Protein AF-A0AAJ2B674-F1 (afdb_monomer_lite)

Structure (mmCIF, N/CA/C/O backbone):
data_AF-A0AAJ2B674-F1
#
_entry.id   AF-A0AAJ2B674-F1
#
loop_
_atom_site.group_PDB
_atom_site.id
_atom_site.type_symbol
_atom_site.label_atom_id
_atom_site.label_alt_id
_atom_site.label_comp_id
_atom_site.label_asym_id
_atom_site.label_entity_id
_atom_site.label_seq_id
_atom_site.pdbx_PDB_ins_code
_atom_site.Cartn_x
_atom_site.Cartn_y
_atom_site.Cartn_z
_atom_site.occupancy
_atom_site.B_iso_or_equiv
_atom_site.auth_seq_id
_atom_site.auth_comp_id
_atom_site.auth_asym_id
_atom_site.auth_atom_id
_atom_site.pdbx_PDB_model_num
ATOM 1 N N . MET A 1 1 ? 22.701 46.689 -53.774 1.00 40.88 1 MET A N 1
ATOM 2 C CA . MET A 1 1 ? 22.716 46.824 -55.255 1.00 40.88 1 MET A CA 1
ATOM 3 C C . MET A 1 1 ? 24.138 46.552 -55.729 1.00 40.88 1 MET A C 1
ATOM 5 O O . MET A 1 1 ? 25.007 46.944 -54.956 1.00 40.88 1 MET A O 1
ATOM 9 N N . PRO A 1 2 ? 24.429 45.914 -56.887 1.00 44.50 2 PRO A N 1
ATOM 10 C CA . PRO A 1 2 ? 23.608 45.513 -58.060 1.00 44.50 2 PRO A CA 1
ATOM 11 C C . PRO A 1 2 ? 23.258 43.996 -58.047 1.00 44.50 2 PRO A C 1
ATOM 13 O O . PRO A 1 2 ? 23.862 43.259 -57.282 1.00 44.50 2 PRO A O 1
ATOM 16 N N . ARG A 1 3 ? 22.165 43.458 -58.623 1.00 33.47 3 ARG A N 1
ATOM 17 C CA . ARG A 1 3 ? 21.620 43.368 -60.008 1.00 33.47 3 ARG A CA 1
ATOM 18 C C . ARG A 1 3 ? 22.439 42.508 -60.990 1.00 33.47 3 ARG A C 1
ATOM 20 O O . ARG A 1 3 ? 23.471 42.963 -61.456 1.00 33.47 3 ARG A O 1
ATOM 27 N N . SER A 1 4 ? 21.884 41.341 -61.355 1.00 31.41 4 SER A N 1
ATOM 28 C CA . SER A 1 4 ? 21.706 40.797 -62.729 1.00 31.41 4 SER A CA 1
ATOM 29 C C . SER A 1 4 ? 21.449 39.279 -62.622 1.00 31.41 4 SER A C 1
ATOM 31 O O . SER A 1 4 ? 22.335 38.556 -62.192 1.00 31.41 4 SER A O 1
ATOM 33 N N . GLN A 1 5 ? 20.219 38.757 -62.723 1.00 40.09 5 GLN A N 1
ATOM 34 C CA . GLN A 1 5 ? 19.440 38.449 -63.944 1.00 40.09 5 GLN A CA 1
ATOM 35 C C . GLN A 1 5 ? 20.153 37.544 -64.963 1.00 40.09 5 GLN A C 1
ATOM 37 O O . GLN A 1 5 ? 21.273 37.852 -65.347 1.00 40.09 5 GLN A O 1
ATOM 42 N N . TYR A 1 6 ? 19.454 36.463 -65.354 1.00 35.50 6 TYR A N 1
ATOM 43 C CA . TYR A 1 6 ? 19.261 35.841 -66.689 1.00 35.50 6 TYR A CA 1
ATOM 44 C C . TYR A 1 6 ? 18.990 34.330 -66.480 1.00 35.50 6 TYR A C 1
ATOM 46 O O . TYR A 1 6 ? 19.841 33.603 -65.991 1.00 35.50 6 TYR A O 1
ATOM 54 N N . CYS A 1 7 ? 17.731 33.880 -66.530 1.00 32.09 7 CYS A N 1
ATOM 55 C CA . CYS A 1 7 ? 16.950 33.433 -67.703 1.00 32.09 7 CYS A CA 1
ATOM 56 C C . CYS A 1 7 ? 16.905 31.896 -67.839 1.00 32.09 7 CYS A C 1
ATOM 58 O O . CYS A 1 7 ? 17.909 31.249 -68.107 1.00 32.09 7 CYS A O 1
ATOM 60 N N . ALA A 1 8 ? 15.696 31.335 -67.705 1.00 37.50 8 ALA A N 1
ATOM 61 C CA . ALA A 1 8 ? 15.304 30.034 -68.265 1.00 37.50 8 ALA A CA 1
ATOM 62 C C . ALA A 1 8 ? 15.186 30.140 -69.808 1.00 37.50 8 ALA A C 1
ATOM 64 O O . ALA A 1 8 ? 15.103 31.271 -70.303 1.00 37.50 8 ALA A O 1
ATOM 65 N N . PRO A 1 9 ? 15.135 29.029 -70.584 1.00 46.81 9 PRO A N 1
ATOM 66 C CA . PRO A 1 9 ? 13.833 28.374 -70.816 1.00 46.81 9 PRO A CA 1
ATOM 67 C C . PRO A 1 9 ? 13.830 26.850 -71.143 1.00 46.81 9 PRO A C 1
ATOM 69 O O . PRO A 1 9 ? 14.771 26.283 -71.681 1.00 46.81 9 PRO A O 1
ATOM 72 N N . LEU A 1 10 ? 12.684 26.225 -70.829 1.00 35.00 10 LEU A N 1
ATOM 73 C CA . LEU A 1 10 ? 11.887 25.216 -71.570 1.00 35.00 10 LEU A CA 1
ATOM 74 C C . LEU A 1 10 ? 12.536 24.330 -72.664 1.00 35.00 10 LEU A C 1
ATOM 76 O O . LEU A 1 10 ? 12.927 24.844 -73.706 1.00 35.00 10 LEU A O 1
ATOM 80 N N . CYS A 1 11 ? 12.326 23.000 -72.578 1.00 31.25 11 CYS A N 1
ATOM 81 C CA . CYS A 1 11 ? 11.577 22.255 -73.616 1.00 31.25 11 CYS A CA 1
ATOM 82 C C . CYS A 1 11 ? 11.227 20.778 -73.286 1.00 31.25 11 CYS A C 1
ATOM 84 O O . CYS A 1 11 ? 12.096 19.950 -73.053 1.00 31.25 11 CYS A O 1
ATOM 86 N N . ARG A 1 12 ? 9.918 20.489 -73.404 1.00 33.88 12 ARG A N 1
ATOM 87 C CA . ARG A 1 12 ? 9.234 19.361 -74.089 1.00 33.88 12 ARG A CA 1
ATOM 88 C C . ARG A 1 12 ? 9.494 17.887 -73.714 1.00 33.88 12 ARG A C 1
ATOM 90 O O . ARG A 1 12 ? 10.399 17.229 -74.199 1.00 33.88 12 ARG A O 1
ATOM 97 N N . ALA A 1 13 ? 8.499 17.364 -72.994 1.00 36.53 13 ALA A N 1
ATOM 98 C CA . ALA A 1 13 ? 7.640 16.209 -73.301 1.00 36.53 13 ALA A CA 1
ATOM 99 C C . ALA A 1 13 ? 8.070 15.169 -74.359 1.00 36.53 13 ALA A C 1
ATOM 101 O O . ALA A 1 13 ? 8.163 15.465 -75.549 1.00 36.53 13 ALA A O 1
ATOM 102 N N . SER A 1 14 ? 8.012 13.898 -73.950 1.00 36.28 14 SER A N 1
ATOM 103 C CA . SER A 1 14 ? 7.600 12.796 -74.825 1.00 36.28 14 SER A CA 1
ATOM 104 C C . SER A 1 14 ? 6.838 11.722 -74.041 1.00 36.28 14 SER A C 1
ATOM 106 O O . SER A 1 14 ? 7.387 11.022 -73.196 1.00 36.28 14 SER A O 1
ATOM 108 N N . PHE A 1 15 ? 5.548 11.608 -74.360 1.00 38.44 15 PHE A N 1
ATOM 109 C CA . PHE A 1 15 ? 4.675 10.477 -74.055 1.00 38.44 15 PHE A CA 1
ATOM 110 C C . PHE A 1 15 ? 5.132 9.229 -74.827 1.00 38.44 15 PHE A C 1
ATOM 112 O O . PHE A 1 15 ? 5.317 9.310 -76.040 1.00 38.44 15 PHE A O 1
ATOM 119 N N . ARG A 1 16 ? 5.140 8.050 -74.188 1.00 40.09 16 ARG A N 1
ATOM 120 C CA . ARG A 1 16 ? 4.794 6.781 -74.856 1.00 40.09 16 ARG A CA 1
ATOM 121 C C . ARG A 1 16 ? 4.185 5.772 -73.877 1.00 40.09 16 ARG A C 1
ATOM 123 O O . ARG A 1 16 ? 4.498 5.735 -72.696 1.00 40.09 16 ARG A O 1
ATOM 130 N N . LYS A 1 17 ? 3.219 5.035 -74.424 1.00 36.72 17 LYS A N 1
ATOM 131 C CA . LYS A 1 17 ? 2.148 4.255 -73.795 1.00 36.72 17 LYS A CA 1
ATOM 132 C C . LYS A 1 17 ? 2.595 2.904 -73.208 1.00 36.72 17 LYS A C 1
ATOM 134 O O . LYS A 1 17 ? 3.413 2.216 -73.800 1.00 36.72 17 LYS A O 1
ATOM 139 N N . LYS A 1 18 ? 1.887 2.526 -72.132 1.00 40.75 18 LYS A N 1
ATOM 140 C CA . LYS A 1 18 ? 1.311 1.212 -71.756 1.00 40.75 18 LYS A CA 1
ATOM 141 C C . LYS A 1 18 ? 2.056 -0.080 -72.144 1.00 40.75 18 LYS A C 1
ATOM 143 O O . LYS A 1 18 ? 2.076 -0.462 -73.310 1.00 40.75 18 LYS A O 1
ATOM 148 N N . LYS A 1 19 ? 2.358 -0.885 -71.119 1.00 37.25 19 LYS A N 1
ATOM 149 C CA . LYS A 1 19 ? 2.114 -2.337 -71.117 1.00 37.25 19 LYS A CA 1
ATOM 150 C C . LYS A 1 19 ? 1.538 -2.750 -69.760 1.00 37.25 19 LYS A C 1
ATOM 152 O O . LYS A 1 19 ? 2.045 -2.335 -68.726 1.00 37.25 19 LYS A O 1
ATOM 157 N N . ALA A 1 20 ? 0.455 -3.518 -69.803 1.00 42.06 20 ALA A N 1
ATOM 158 C CA . ALA A 1 20 ? -0.193 -4.160 -68.666 1.00 42.06 20 ALA A CA 1
ATOM 159 C C . ALA A 1 20 ? -0.002 -5.680 -68.782 1.00 42.06 20 ALA A C 1
ATOM 161 O O . ALA A 1 20 ? -0.116 -6.200 -69.891 1.00 42.06 20 ALA A O 1
ATOM 162 N N . ALA A 1 21 ? 0.295 -6.330 -67.653 1.00 36.62 21 ALA A N 1
ATOM 163 C CA . ALA A 1 21 ? 0.194 -7.760 -67.291 1.00 36.62 21 ALA A CA 1
ATOM 164 C C . ALA A 1 21 ? 1.070 -7.930 -66.026 1.00 36.62 21 ALA A C 1
ATOM 166 O O . ALA A 1 21 ? 2.144 -7.345 -65.990 1.00 36.62 21 ALA A O 1
ATOM 167 N N . ALA A 1 22 ? 0.762 -8.651 -64.950 1.00 39.94 22 ALA A N 1
ATOM 168 C CA . ALA A 1 22 ? -0.351 -9.484 -64.501 1.00 39.94 22 ALA A CA 1
ATOM 169 C C . ALA A 1 22 ? -0.234 -9.581 -62.945 1.00 39.94 22 ALA A C 1
ATOM 171 O O . ALA A 1 22 ? 0.775 -9.133 -62.395 1.00 39.94 22 ALA A O 1
ATOM 172 N N . PRO A 1 23 ? -1.229 -10.114 -62.210 1.00 47.22 23 PRO A N 1
ATOM 173 C CA . PRO A 1 23 ? -1.265 -10.085 -60.749 1.00 47.22 23 PRO A CA 1
ATOM 174 C C . PRO A 1 23 ? -0.562 -11.306 -60.145 1.00 47.22 23 PRO A C 1
ATOM 176 O O . PRO A 1 23 ? -0.837 -12.437 -60.536 1.00 47.22 23 PRO A O 1
ATOM 179 N N . GLY A 1 24 ? 0.287 -11.095 -59.139 1.00 45.84 24 GLY A N 1
ATOM 180 C CA . GLY A 1 24 ? 0.813 -12.207 -58.354 1.00 45.84 24 GLY A CA 1
ATOM 181 C C . GLY A 1 24 ? 2.132 -11.916 -57.667 1.00 45.84 24 GLY A C 1
ATOM 182 O O . GLY A 1 24 ? 3.156 -12.411 -58.103 1.00 45.84 24 GLY A O 1
ATOM 183 N N . GLU A 1 25 ? 2.097 -11.190 -56.551 1.00 38.12 25 GLU A N 1
ATOM 184 C CA . GLU A 1 25 ? 3.160 -11.285 -55.548 1.00 38.12 25 GLU A CA 1
ATOM 185 C C . GLU A 1 25 ? 2.568 -11.024 -54.157 1.00 38.12 25 GLU A C 1
ATOM 187 O O . GLU A 1 25 ? 2.513 -9.913 -53.633 1.00 38.12 25 GLU A O 1
ATOM 192 N N . ARG A 1 26 ? 2.049 -12.106 -53.559 1.00 48.16 26 ARG A N 1
ATOM 193 C CA . ARG A 1 26 ? 1.884 -12.227 -52.107 1.00 48.16 26 ARG A CA 1
ATOM 194 C C . ARG A 1 26 ? 3.283 -12.330 -51.502 1.00 48.16 26 ARG A C 1
ATOM 196 O O . ARG A 1 26 ? 3.758 -13.421 -51.191 1.00 48.16 26 ARG A O 1
ATOM 203 N N . THR A 1 27 ? 3.943 -11.196 -51.323 1.00 40.34 27 THR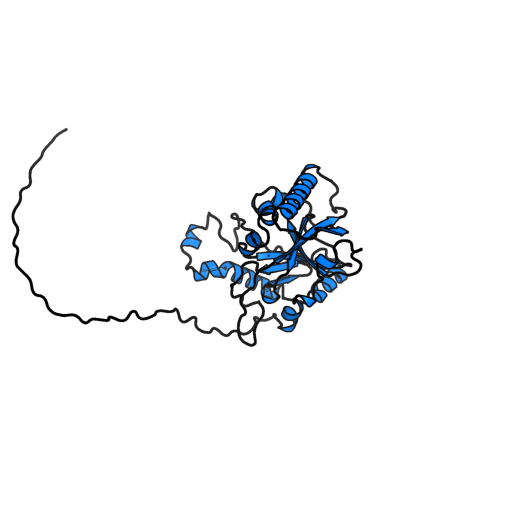 A N 1
ATOM 204 C CA . THR A 1 27 ? 5.223 -11.152 -50.617 1.00 40.34 27 THR A CA 1
ATOM 205 C C . THR A 1 27 ? 4.941 -11.058 -49.123 1.00 40.34 27 THR A C 1
ATOM 207 O O . THR A 1 27 ? 4.621 -10.006 -48.577 1.00 40.34 27 THR A O 1
ATOM 210 N N . ARG A 1 28 ? 4.951 -12.245 -48.509 1.00 43.16 28 ARG A N 1
ATOM 211 C CA . ARG A 1 28 ? 5.126 -12.567 -47.087 1.00 43.16 28 ARG A CA 1
ATOM 212 C C . ARG A 1 28 ? 5.331 -11.345 -46.174 1.00 43.16 28 ARG A C 1
ATOM 214 O O . ARG A 1 28 ? 6.453 -10.883 -45.990 1.00 43.16 28 ARG A O 1
ATOM 221 N N . ARG A 1 29 ? 4.264 -10.923 -45.483 1.00 40.50 29 ARG A N 1
ATOM 222 C CA . ARG A 1 29 ? 4.398 -10.366 -44.129 1.00 40.50 29 ARG A CA 1
ATOM 223 C C . ARG A 1 29 ? 4.948 -11.492 -43.253 1.00 40.50 29 ARG A C 1
ATOM 225 O O . ARG A 1 29 ? 4.178 -12.290 -42.728 1.00 40.50 29 ARG A O 1
ATOM 232 N N . SER A 1 30 ? 6.271 -11.615 -43.167 1.00 42.19 30 SER A N 1
ATOM 233 C CA . SER A 1 30 ? 6.882 -12.409 -42.109 1.00 42.19 30 SER A CA 1
ATOM 234 C C . SER A 1 30 ? 6.556 -11.706 -40.800 1.00 42.19 30 SER A C 1
ATOM 236 O O . SER A 1 30 ? 7.020 -10.594 -40.546 1.00 42.19 30 SER A O 1
ATOM 238 N N . GLN A 1 31 ? 5.703 -12.349 -40.015 1.00 39.72 31 GLN A N 1
ATOM 239 C CA . GLN A 1 31 ? 5.531 -12.094 -38.599 1.00 39.72 31 GLN A CA 1
ATOM 240 C C . GLN A 1 31 ? 6.914 -12.145 -37.941 1.00 39.72 31 GLN A C 1
ATOM 242 O O . GLN A 1 31 ? 7.457 -13.214 -37.689 1.00 39.72 31 GLN A O 1
ATOM 247 N N . LEU A 1 32 ? 7.508 -10.979 -37.708 1.00 36.25 32 LEU A N 1
ATOM 248 C CA . LEU A 1 32 ? 8.493 -10.797 -36.652 1.00 36.25 32 LEU A CA 1
ATOM 249 C C . LEU A 1 32 ? 7.691 -10.465 -35.395 1.00 36.25 32 LEU A C 1
ATOM 251 O O . LEU A 1 32 ? 7.666 -9.329 -34.930 1.00 36.25 32 LEU A O 1
ATOM 255 N N . GLU A 1 33 ? 6.976 -11.466 -34.883 1.00 37.09 33 GLU A N 1
ATOM 256 C CA . GLU A 1 33 ? 6.750 -11.503 -33.446 1.00 37.09 33 GLU A CA 1
ATOM 257 C C . GLU A 1 33 ? 8.141 -11.646 -32.822 1.00 37.09 33 GLU A C 1
ATOM 259 O O . GLU A 1 33 ? 8.879 -12.564 -33.203 1.00 37.09 33 GLU A O 1
ATOM 264 N N . PRO A 1 34 ? 8.567 -10.740 -31.928 1.00 37.59 34 PRO A N 1
ATOM 265 C CA . PRO A 1 34 ? 9.779 -10.983 -31.178 1.00 37.59 34 PRO A CA 1
ATOM 266 C C . PRO A 1 34 ? 9.537 -12.263 -30.382 1.00 37.59 34 PRO A C 1
ATOM 268 O O . PRO A 1 34 ? 8.715 -12.289 -29.467 1.00 37.59 34 PRO A O 1
ATOM 271 N N . GLN A 1 35 ? 10.234 -13.337 -30.762 1.00 33.44 35 GLN A N 1
ATOM 272 C CA . GLN A 1 35 ? 10.405 -14.497 -29.906 1.00 33.44 35 GLN A CA 1
ATOM 273 C C . GLN A 1 35 ? 11.059 -13.985 -28.626 1.00 33.44 35 GLN A C 1
ATOM 275 O O . GLN A 1 35 ? 12.275 -13.811 -28.555 1.00 33.44 35 GLN A O 1
ATOM 280 N N . ILE A 1 36 ? 10.232 -13.700 -27.622 1.00 41.75 36 ILE A N 1
ATOM 281 C CA . ILE A 1 36 ? 10.664 -13.616 -26.239 1.00 41.75 36 ILE A CA 1
ATOM 282 C C . ILE A 1 36 ? 11.190 -15.016 -25.953 1.00 41.75 36 ILE A C 1
ATOM 284 O O . ILE A 1 36 ? 10.420 -15.956 -25.742 1.00 41.75 36 ILE A O 1
ATOM 288 N N . GLN A 1 37 ? 12.508 -15.178 -26.079 1.00 36.53 37 GLN A N 1
ATOM 289 C CA . GLN A 1 37 ? 13.201 -16.365 -25.613 1.00 36.53 37 GLN A CA 1
ATOM 290 C C . GLN A 1 37 ? 12.669 -16.644 -24.211 1.00 36.53 37 GLN A C 1
ATOM 292 O O . GLN A 1 37 ? 12.662 -15.750 -23.364 1.00 36.53 37 GLN A O 1
ATOM 297 N N . ARG A 1 38 ? 12.159 -17.861 -23.999 1.00 39.03 38 ARG A N 1
ATOM 298 C CA . ARG A 1 38 ? 11.776 -18.371 -22.684 1.00 39.03 38 ARG A CA 1
ATOM 299 C C . ARG A 1 38 ? 13.046 -18.436 -21.837 1.00 39.03 38 ARG A C 1
ATOM 301 O O . ARG A 1 38 ? 13.679 -19.479 -21.735 1.00 39.03 38 ARG A O 1
ATOM 308 N N . THR A 1 39 ? 13.476 -17.298 -21.311 1.00 43.47 39 THR A N 1
ATOM 309 C CA . THR A 1 39 ? 14.495 -17.230 -20.276 1.00 43.47 39 THR A CA 1
ATOM 310 C C . THR A 1 39 ? 13.897 -17.891 -19.050 1.00 43.47 39 THR A C 1
ATOM 312 O O . THR A 1 39 ? 12.799 -17.520 -18.637 1.00 43.47 39 THR A O 1
ATOM 315 N N . HIS A 1 40 ? 14.602 -18.901 -18.545 1.00 41.00 40 HIS A N 1
ATOM 316 C CA . HIS A 1 40 ? 14.274 -19.681 -17.360 1.00 41.00 40 HIS A CA 1
ATOM 317 C C . HIS A 1 40 ? 13.505 -18.877 -16.303 1.00 41.00 40 HIS A C 1
ATOM 319 O O . HIS A 1 40 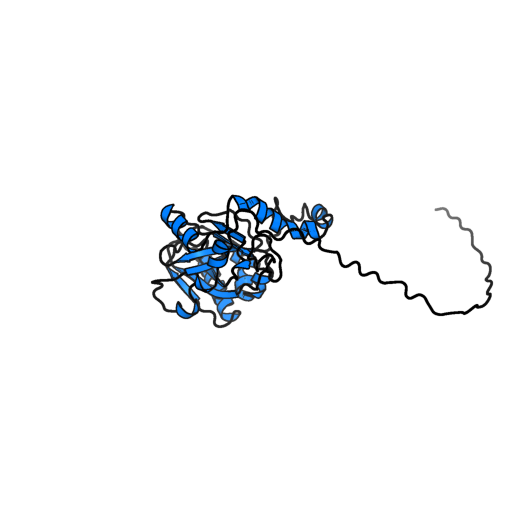? 13.995 -17.893 -15.758 1.00 41.00 40 HIS A O 1
ATOM 325 N N . THR A 1 41 ? 12.289 -19.330 -16.032 1.00 51.09 41 THR A N 1
ATOM 326 C CA . THR A 1 41 ? 11.318 -18.808 -15.068 1.00 51.09 41 THR A CA 1
ATOM 327 C C . THR A 1 41 ? 11.505 -19.457 -13.699 1.00 51.09 41 THR A C 1
ATOM 329 O O . THR A 1 41 ? 10.547 -19.881 -13.058 1.00 51.09 41 THR A O 1
ATOM 332 N N . GLN A 1 42 ? 12.753 -19.588 -13.249 1.00 55.19 42 GLN A N 1
ATOM 333 C CA . GLN A 1 42 ? 12.980 -19.964 -11.859 1.00 55.19 42 GLN A CA 1
ATOM 334 C C . GLN A 1 42 ? 12.757 -18.734 -10.971 1.00 55.19 42 GLN A C 1
ATOM 336 O O . GLN A 1 42 ? 13.181 -17.638 -11.359 1.00 55.19 42 GLN A O 1
ATOM 341 N N . PRO A 1 43 ? 12.099 -18.893 -9.806 1.00 58.94 43 PRO A N 1
ATOM 342 C CA . PRO A 1 43 ? 12.053 -17.852 -8.794 1.00 58.94 43 PRO A CA 1
ATOM 343 C C . PRO A 1 43 ? 13.464 -17.356 -8.509 1.00 58.94 43 PRO A C 1
ATOM 345 O O . PRO A 1 43 ? 14.410 -18.144 -8.420 1.00 58.94 43 PRO A O 1
ATOM 348 N N . LEU A 1 44 ? 13.612 -16.040 -8.394 1.00 63.25 44 LEU A N 1
ATOM 349 C CA . LEU A 1 44 ? 14.896 -15.464 -8.028 1.00 63.25 44 LEU A CA 1
ATOM 350 C C . LEU A 1 44 ? 15.333 -15.982 -6.645 1.00 63.25 44 LEU A C 1
ATOM 352 O O . LEU A 1 44 ? 14.477 -16.245 -5.791 1.00 63.25 44 LEU A O 1
ATOM 356 N N . PRO A 1 45 ? 16.650 -16.105 -6.397 1.00 56.69 45 PRO A N 1
ATOM 357 C CA . PRO A 1 45 ? 17.170 -16.473 -5.086 1.00 56.69 45 PRO A CA 1
ATOM 358 C C . PRO A 1 45 ? 16.541 -15.616 -3.975 1.00 56.69 45 PRO A C 1
ATOM 360 O O . PRO A 1 45 ? 16.403 -14.400 -4.114 1.00 56.69 45 PRO A O 1
ATOM 363 N N . GLY A 1 46 ? 16.123 -16.257 -2.881 1.00 60.94 46 GLY A N 1
ATOM 364 C CA . GLY A 1 46 ? 15.518 -15.573 -1.732 1.00 60.94 46 GLY A CA 1
ATOM 365 C C . GLY A 1 46 ? 14.009 -15.311 -1.827 1.00 60.94 46 GLY A C 1
ATOM 366 O O . GLY A 1 46 ? 13.456 -14.727 -0.899 1.00 60.94 46 GLY A O 1
ATOM 367 N N . VAL A 1 47 ? 13.327 -15.756 -2.890 1.00 66.94 47 VAL A N 1
ATOM 368 C CA . VAL A 1 47 ? 11.855 -15.781 -2.946 1.00 66.94 47 VAL A CA 1
ATOM 369 C C . VAL A 1 47 ? 11.366 -17.215 -2.759 1.00 66.94 47 VAL A C 1
ATOM 371 O O . VAL A 1 47 ? 11.426 -18.034 -3.675 1.00 66.94 47 VAL A O 1
ATOM 374 N N . SER A 1 48 ? 10.893 -17.532 -1.554 1.00 73.25 48 SER A N 1
ATOM 375 C CA . SER A 1 48 ? 10.171 -18.780 -1.291 1.00 73.25 48 SER A CA 1
ATOM 376 C C . SER A 1 48 ? 8.718 -18.628 -1.741 1.00 73.25 48 SER A C 1
ATOM 378 O O . SER A 1 48 ? 8.081 -17.629 -1.400 1.00 73.25 48 SER A O 1
ATOM 380 N N . SER A 1 49 ? 8.169 -19.621 -2.450 1.00 74.12 49 SER A N 1
ATOM 381 C CA . SER A 1 49 ? 6.741 -19.636 -2.802 1.00 74.12 49 SER A CA 1
ATOM 382 C C . SER A 1 49 ? 5.863 -19.526 -1.555 1.00 74.12 49 SER A C 1
ATOM 384 O O . SER A 1 49 ? 4.924 -18.742 -1.547 1.00 74.12 49 SER A O 1
ATOM 386 N N . ALA A 1 50 ? 6.251 -20.195 -0.464 1.00 79.62 50 ALA A N 1
ATOM 387 C CA . ALA A 1 50 ? 5.546 -20.125 0.812 1.00 79.62 50 ALA A CA 1
ATOM 388 C C . ALA A 1 50 ? 5.521 -18.704 1.400 1.00 79.62 50 ALA A C 1
ATOM 390 O O . ALA A 1 50 ? 4.518 -18.304 1.984 1.00 79.62 50 ALA A O 1
ATOM 391 N N . SER A 1 51 ? 6.595 -17.924 1.224 1.00 84.06 51 SER A N 1
ATOM 392 C CA . SER A 1 51 ? 6.632 -16.543 1.713 1.00 84.06 51 SER A CA 1
ATOM 393 C C . SER A 1 51 ? 5.715 -15.630 0.913 1.00 84.06 51 SER A C 1
ATOM 395 O O . SER A 1 51 ? 5.092 -14.765 1.508 1.00 84.06 51 SER A O 1
ATOM 397 N N . VAL A 1 52 ? 5.619 -15.814 -0.409 1.00 85.94 52 VAL A N 1
ATOM 398 C CA . VAL A 1 52 ? 4.691 -15.049 -1.262 1.00 85.94 52 VAL A CA 1
ATOM 399 C C . VAL A 1 52 ? 3.247 -15.479 -1.006 1.00 85.94 52 VAL A C 1
ATOM 401 O O . VAL A 1 52 ? 2.361 -14.636 -0.928 1.00 85.94 52 VAL A O 1
ATOM 404 N N . ASP A 1 53 ? 3.004 -16.777 -0.834 1.00 89.69 53 ASP A N 1
ATOM 405 C CA . ASP A 1 53 ? 1.672 -17.320 -0.565 1.00 89.69 53 ASP A CA 1
ATOM 406 C C . ASP A 1 53 ? 1.091 -16.828 0.765 1.00 89.69 53 ASP A C 1
ATOM 408 O O . ASP A 1 53 ? -0.118 -16.647 0.852 1.00 89.69 53 ASP A O 1
ATOM 412 N N . ALA A 1 54 ? 1.938 -16.509 1.748 1.00 93.19 54 ALA A N 1
ATOM 413 C CA . ALA A 1 54 ? 1.523 -15.903 3.014 1.00 93.19 54 ALA A CA 1
ATOM 414 C C . ALA A 1 54 ? 0.944 -14.476 2.881 1.00 93.19 54 ALA A C 1
ATOM 416 O O . ALA A 1 54 ? 0.421 -13.947 3.855 1.00 93.19 54 ALA A O 1
ATOM 417 N N . TRP A 1 55 ? 1.035 -13.840 1.706 1.00 94.38 55 TRP A N 1
ATOM 418 C CA . TRP A 1 55 ? 0.435 -12.526 1.417 1.00 94.38 55 TRP A CA 1
ATOM 419 C C . TRP A 1 55 ? -0.933 -12.618 0.736 1.00 94.38 55 TRP A C 1
ATOM 421 O O . TRP A 1 55 ? -1.361 -11.667 0.080 1.00 94.38 55 TRP A O 1
ATOM 431 N N . ASP A 1 56 ? -1.604 -13.766 0.801 1.00 92.75 56 ASP A N 1
ATOM 432 C CA . ASP A 1 56 ? -2.959 -13.874 0.275 1.00 92.75 56 ASP A CA 1
ATOM 433 C C . ASP A 1 56 ? -3.975 -13.039 1.081 1.00 92.75 56 ASP A C 1
ATOM 435 O O . ASP A 1 56 ? -3.682 -12.487 2.141 1.00 92.75 56 ASP A O 1
ATOM 439 N N . GLU A 1 57 ? -5.194 -12.924 0.553 1.00 91.88 57 GLU A N 1
ATOM 440 C CA . GLU A 1 57 ? -6.257 -12.130 1.176 1.00 91.88 57 GLU A CA 1
ATOM 441 C C . GLU A 1 57 ? -6.622 -12.629 2.585 1.00 91.88 57 GLU A C 1
ATOM 443 O O . GLU A 1 57 ? -7.022 -11.831 3.427 1.00 91.88 57 GLU A O 1
ATOM 448 N N . SER A 1 58 ? -6.424 -13.920 2.878 1.00 94.62 58 SER A N 1
ATOM 449 C CA . SER A 1 58 ? -6.734 -14.497 4.191 1.00 94.62 58 SER A CA 1
ATOM 450 C C . SER A 1 58 ? -5.776 -14.037 5.291 1.00 94.62 58 SER A C 1
ATOM 452 O O . SER A 1 58 ? -6.111 -14.121 6.473 1.00 94.62 58 SER A O 1
ATOM 454 N N . ALA A 1 59 ? -4.611 -13.498 4.917 1.00 95.38 59 ALA A N 1
ATOM 455 C CA . ALA A 1 59 ? -3.671 -12.908 5.857 1.00 95.38 59 ALA A CA 1
ATOM 456 C C . ALA A 1 59 ? -4.139 -11.553 6.415 1.00 95.38 59 ALA A C 1
ATOM 458 O O . ALA A 1 59 ? -3.534 -11.066 7.375 1.00 95.38 59 ALA A O 1
ATOM 459 N N . PHE A 1 60 ? -5.181 -10.940 5.841 1.00 97.31 60 PHE A N 1
ATOM 460 C CA . PHE A 1 60 ? -5.657 -9.603 6.194 1.00 97.31 60 PHE A CA 1
ATOM 461 C C . PHE A 1 60 ? -7.119 -9.612 6.645 1.00 97.31 60 PHE A C 1
ATOM 463 O O . PHE A 1 60 ? -7.934 -10.433 6.233 1.00 97.31 60 PHE A O 1
ATOM 470 N N . SER A 1 61 ? -7.460 -8.672 7.520 1.00 97.25 61 SER A N 1
ATOM 471 C CA . SER A 1 61 ? -8.828 -8.469 7.987 1.00 97.25 61 SER A CA 1
ATOM 472 C C . SER A 1 61 ? -9.657 -7.724 6.948 1.00 97.25 61 SER A C 1
ATOM 474 O O . SER A 1 61 ? -9.150 -6.839 6.260 1.00 97.25 61 SER A O 1
ATOM 476 N N . ASP A 1 62 ? -10.953 -8.029 6.881 1.00 96.25 62 ASP A N 1
ATOM 477 C CA . ASP A 1 62 ? -11.886 -7.294 6.032 1.00 96.25 62 ASP A CA 1
ATOM 478 C C . ASP A 1 62 ? -12.222 -5.922 6.651 1.00 96.25 62 ASP A C 1
ATOM 480 O O . ASP A 1 62 ? -12.866 -5.879 7.708 1.00 96.25 62 ASP A O 1
ATOM 484 N N . PRO A 1 63 ? -11.860 -4.791 6.010 1.00 96.00 63 PRO A N 1
ATOM 485 C CA . PRO A 1 63 ? -12.103 -3.460 6.564 1.00 96.00 63 PRO A CA 1
ATOM 486 C C . PRO A 1 63 ? -13.577 -3.146 6.827 1.00 96.00 63 PRO A C 1
ATOM 488 O O . PRO A 1 63 ? -13.884 -2.407 7.760 1.00 96.00 63 PRO A O 1
ATOM 491 N N . ALA A 1 64 ? -14.497 -3.735 6.058 1.00 94.00 64 ALA A N 1
ATOM 492 C CA . ALA A 1 64 ? -15.931 -3.544 6.262 1.00 94.00 64 ALA A CA 1
ATOM 493 C C . ALA A 1 64 ? -16.395 -4.068 7.633 1.00 94.00 64 ALA A C 1
ATOM 495 O O . ALA A 1 64 ? -17.305 -3.504 8.236 1.00 94.00 64 ALA A O 1
ATOM 496 N N . THR A 1 65 ? -15.739 -5.110 8.152 1.00 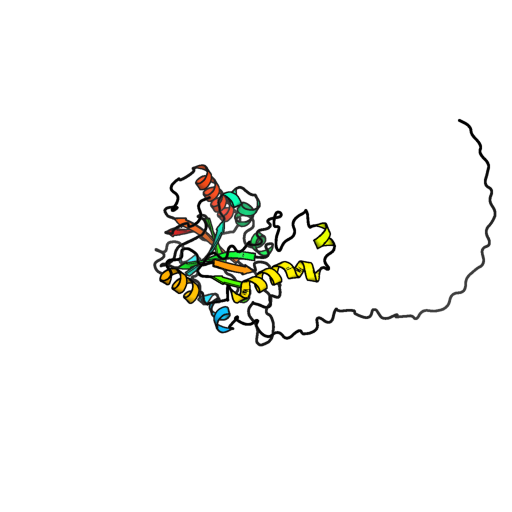94.12 65 THR A N 1
ATOM 497 C CA . THR A 1 65 ? -16.055 -5.697 9.466 1.00 94.12 65 THR A CA 1
ATOM 498 C C . THR A 1 65 ? -15.454 -4.918 10.635 1.00 94.12 65 THR A C 1
ATOM 500 O O . THR A 1 65 ? -15.900 -5.069 11.770 1.00 94.12 65 THR A O 1
ATOM 503 N N . LEU A 1 66 ? -14.457 -4.072 10.363 1.00 94.19 66 LEU A N 1
ATOM 504 C CA . LEU A 1 66 ? -13.770 -3.267 11.372 1.00 94.19 66 LEU A CA 1
ATOM 505 C C . LEU A 1 66 ? -14.439 -1.914 11.616 1.00 94.19 66 LEU A C 1
ATOM 507 O O . LEU A 1 66 ? -14.179 -1.286 12.645 1.00 94.19 66 LEU A O 1
ATOM 511 N N . ALA A 1 67 ? -15.310 -1.471 10.705 1.00 82.31 67 ALA A N 1
ATOM 512 C CA . ALA A 1 67 ? -16.115 -0.275 10.893 1.00 82.31 67 ALA A CA 1
ATOM 513 C C . ALA A 1 67 ? -16.968 -0.422 12.168 1.00 82.31 67 ALA A C 1
ATOM 515 O O . ALA A 1 67 ? -17.856 -1.271 12.238 1.00 82.31 67 ALA A O 1
ATOM 516 N N . ASN A 1 68 ? -16.709 0.423 13.171 1.00 80.88 68 ASN A N 1
ATOM 517 C CA . ASN A 1 68 ? -17.319 0.393 14.514 1.00 80.88 68 ASN A CA 1
ATOM 518 C C . ASN A 1 68 ? -16.830 -0.727 15.458 1.00 80.88 68 ASN A C 1
ATOM 520 O O . ASN A 1 68 ? -17.462 -0.972 16.486 1.00 80.88 68 ASN A O 1
ATOM 524 N N . SER A 1 69 ? -15.721 -1.398 15.139 1.00 87.12 69 SER A N 1
ATOM 525 C CA . SER A 1 69 ? -15.046 -2.318 16.065 1.00 87.12 69 SER A CA 1
ATOM 526 C C . SER A 1 69 ? -14.172 -1.569 17.082 1.00 87.12 69 SER A C 1
ATOM 528 O O . SER A 1 69 ? -13.851 -0.394 16.911 1.00 87.12 69 SER A O 1
ATOM 530 N N . ASP A 1 70 ? -13.745 -2.266 18.133 1.00 87.88 70 ASP A N 1
ATOM 531 C CA . ASP A 1 70 ? -12.728 -1.795 19.082 1.00 87.88 70 ASP A CA 1
ATOM 532 C C . ASP A 1 70 ? -11.285 -2.039 18.597 1.00 87.88 70 ASP A C 1
ATOM 534 O O . ASP A 1 70 ? -10.325 -1.715 19.301 1.00 87.88 70 ASP A O 1
ATOM 538 N N . TYR A 1 71 ? -11.120 -2.603 17.394 1.00 91.38 71 TYR A N 1
ATOM 539 C CA . TYR A 1 71 ? -9.833 -3.008 16.833 1.00 91.38 71 TYR A CA 1
ATOM 540 C C . TYR A 1 71 ? -9.037 -3.943 17.769 1.00 91.38 71 TYR A C 1
ATOM 542 O O . TYR A 1 71 ? -7.815 -3.807 17.890 1.00 91.38 71 TYR A O 1
ATOM 550 N N . ALA A 1 72 ? -9.722 -4.876 18.448 1.00 89.75 72 ALA A N 1
ATOM 551 C CA . ALA A 1 72 ? -9.098 -5.854 19.346 1.00 89.75 72 ALA A CA 1
ATOM 552 C C . ALA A 1 72 ? -8.211 -6.884 18.629 1.00 89.75 72 ALA A C 1
ATOM 554 O O . ALA A 1 72 ? -7.265 -7.387 19.228 1.00 89.75 72 ALA A O 1
ATOM 555 N N . ALA A 1 73 ? -8.512 -7.201 17.369 1.00 93.75 73 ALA A N 1
ATOM 556 C CA . ALA A 1 73 ? -7.695 -8.061 16.521 1.00 93.75 73 ALA A CA 1
ATOM 557 C C . ALA A 1 73 ? -7.879 -7.646 15.063 1.00 93.75 73 ALA A C 1
ATOM 559 O O . ALA A 1 73 ? -9.005 -7.643 14.559 1.00 93.75 73 ALA A O 1
ATOM 560 N N . PHE A 1 74 ? -6.793 -7.283 14.388 1.00 96.31 74 PHE A N 1
ATOM 561 C CA . PHE A 1 74 ? -6.844 -6.964 12.966 1.00 96.31 74 PHE A CA 1
ATOM 562 C C . PHE A 1 74 ? -5.477 -7.111 12.313 1.00 96.31 74 PHE A C 1
ATOM 564 O O . PHE A 1 74 ? -4.448 -7.023 12.970 1.00 96.31 74 PHE A O 1
ATOM 571 N N . ARG A 1 75 ? -5.459 -7.234 10.988 1.00 97.06 75 ARG A N 1
ATOM 572 C CA . ARG A 1 75 ? -4.260 -6.993 10.190 1.00 97.06 75 ARG A CA 1
ATOM 573 C C . ARG A 1 75 ? -4.617 -6.277 8.904 1.00 97.06 75 ARG A C 1
ATOM 575 O O . ARG A 1 75 ? -5.490 -6.736 8.174 1.00 97.06 75 ARG A O 1
ATOM 582 N N . LEU A 1 76 ? -3.944 -5.170 8.615 1.00 97.69 76 LEU A N 1
ATOM 583 C CA . LEU A 1 76 ? -4.225 -4.336 7.447 1.00 97.69 76 LEU A CA 1
ATOM 584 C C . LEU A 1 76 ? -2.936 -3.982 6.709 1.00 97.69 76 LEU A C 1
ATOM 586 O O . LEU A 1 76 ? -1.896 -3.771 7.330 1.00 97.69 76 LEU A O 1
ATOM 590 N N . LEU A 1 77 ? -3.029 -3.871 5.383 1.00 97.62 77 LEU A N 1
ATOM 591 C CA . LEU A 1 77 ? -1.996 -3.285 4.535 1.00 97.62 77 LEU A CA 1
ATOM 592 C C . LEU A 1 77 ? -2.375 -1.829 4.243 1.00 97.62 77 LEU A C 1
ATOM 594 O O . LEU A 1 77 ? -3.369 -1.568 3.568 1.00 97.62 77 LEU A O 1
ATOM 598 N N . VAL A 1 78 ? -1.610 -0.879 4.767 1.00 96.25 78 VAL A N 1
ATOM 599 C CA . VAL A 1 78 ? -1.971 0.542 4.781 1.00 96.25 78 VAL A CA 1
ATOM 600 C C . VAL A 1 78 ? -0.961 1.362 3.999 1.00 96.25 78 VAL A C 1
ATOM 602 O O . VAL A 1 78 ? 0.227 1.353 4.299 1.00 96.25 78 VAL A O 1
ATOM 605 N N . HIS A 1 79 ? -1.435 2.131 3.026 1.00 94.44 79 HIS A N 1
ATOM 606 C CA . HIS A 1 79 ? -0.641 3.168 2.384 1.00 94.44 79 HIS A CA 1
ATOM 607 C C . HIS A 1 79 ? -1.034 4.532 2.938 1.00 94.44 79 HIS A C 1
ATOM 609 O O . HIS A 1 79 ? -2.173 4.959 2.764 1.00 94.44 79 HIS A O 1
ATOM 615 N N . THR A 1 80 ? -0.098 5.229 3.578 1.00 92.06 80 THR A N 1
ATOM 616 C CA . THR A 1 80 ? -0.337 6.580 4.099 1.00 92.06 80 THR A CA 1
ATOM 617 C C . THR A 1 80 ? 0.292 7.653 3.220 1.00 92.06 80 THR A C 1
ATOM 619 O O . THR A 1 80 ? 1.369 7.453 2.653 1.00 92.06 80 THR A O 1
ATOM 622 N N . VAL A 1 81 ? -0.374 8.802 3.152 1.00 88.69 81 VAL A N 1
ATOM 623 C CA . VAL A 1 81 ? 0.032 9.995 2.405 1.00 88.69 81 VAL A CA 1
ATOM 624 C C . VAL A 1 81 ? 0.338 11.094 3.413 1.00 88.69 81 VAL A C 1
ATOM 626 O O . VAL A 1 81 ? -0.466 11.363 4.306 1.00 88.69 81 VAL A O 1
ATOM 629 N N . ASN A 1 82 ? 1.514 11.702 3.303 1.00 84.88 82 ASN A N 1
ATOM 630 C CA . ASN A 1 82 ? 1.930 12.755 4.227 1.00 84.88 82 ASN A CA 1
ATOM 631 C C . ASN A 1 82 ? 1.380 14.130 3.795 1.00 84.88 82 ASN A C 1
ATOM 633 O O . ASN A 1 82 ? 0.936 14.294 2.656 1.00 84.88 82 ASN A O 1
ATOM 637 N N . CYS A 1 83 ? 1.360 15.128 4.682 1.00 82.44 83 CYS A N 1
ATOM 638 C CA . CYS A 1 83 ? 0.748 16.422 4.357 1.00 82.44 83 CYS A CA 1
ATOM 639 C C . CYS A 1 83 ? 1.472 17.125 3.203 1.00 82.44 83 CYS A C 1
ATOM 641 O O . CYS A 1 83 ? 0.812 17.728 2.362 1.00 82.44 83 CYS A O 1
ATOM 643 N N . GLY A 1 84 ? 2.799 16.994 3.103 1.00 80.38 84 GLY A N 1
ATOM 644 C CA . GLY A 1 84 ? 3.551 17.552 1.973 1.00 80.38 84 GLY A CA 1
ATOM 645 C C . GLY A 1 84 ? 3.181 16.922 0.620 1.00 80.38 84 GLY A C 1
ATOM 646 O O . GLY A 1 84 ? 3.272 17.569 -0.423 1.00 80.38 84 GLY A O 1
ATOM 647 N N . GLU A 1 85 ? 2.747 15.662 0.610 1.00 80.06 85 GLU A N 1
ATOM 648 C CA . GLU A 1 85 ? 2.172 14.999 -0.559 1.00 80.06 85 GLU A CA 1
ATOM 649 C C . GLU A 1 85 ? 0.737 15.462 -0.820 1.00 80.06 85 GLU A C 1
ATOM 651 O O . GLU A 1 85 ? 0.403 15.666 -1.981 1.00 80.06 85 GLU A O 1
ATOM 656 N N . LEU A 1 86 ? -0.085 15.671 0.216 1.00 83.56 86 LEU A N 1
ATOM 657 C CA . LEU A 1 86 ? -1.452 16.205 0.087 1.00 83.56 86 LEU A CA 1
ATOM 658 C C . LEU A 1 86 ? -1.484 17.640 -0.454 1.00 83.56 86 LEU A C 1
ATOM 660 O O . LEU A 1 86 ? -2.387 17.994 -1.207 1.00 83.56 86 LEU A O 1
ATOM 664 N N . GLU A 1 87 ? -0.506 18.469 -0.091 1.00 81.62 87 GLU A N 1
ATOM 665 C CA . GLU A 1 87 ? -0.350 19.823 -0.638 1.00 81.62 87 GLU A CA 1
ATOM 666 C C . GLU A 1 87 ? -0.042 19.807 -2.142 1.00 81.62 87 GLU A C 1
ATOM 668 O O . GLU A 1 87 ? -0.330 20.768 -2.857 1.00 81.62 87 GLU A O 1
ATOM 673 N N . ARG A 1 88 ? 0.525 18.704 -2.643 1.00 76.88 88 ARG A N 1
ATOM 674 C CA . ARG A 1 88 ? 0.749 18.474 -4.071 1.00 76.88 88 ARG A CA 1
ATOM 675 C C . ARG A 1 88 ? -0.482 17.791 -4.670 1.00 76.88 88 ARG A C 1
ATOM 677 O O . ARG A 1 88 ? -1.085 16.911 -4.063 1.00 76.88 88 ARG A O 1
ATOM 684 N N . GLU A 1 89 ? -0.839 18.132 -5.909 1.00 62.78 89 GLU A N 1
ATOM 685 C CA . GLU A 1 89 ? -2.046 17.581 -6.554 1.00 62.78 89 GLU A CA 1
ATOM 686 C C . GLU A 1 89 ? -2.077 16.041 -6.577 1.00 62.78 89 GLU A C 1
ATOM 688 O O . GLU A 1 89 ? -3.145 15.449 -6.412 1.00 62.78 89 GLU A O 1
ATOM 693 N N . ASN A 1 90 ? -0.914 15.390 -6.697 1.00 67.25 90 ASN A N 1
ATOM 694 C CA . ASN A 1 90 ? -0.797 13.931 -6.735 1.00 67.25 90 ASN A CA 1
ATOM 695 C C . ASN A 1 90 ? -1.274 13.248 -5.439 1.00 67.25 90 ASN A C 1
ATOM 697 O O . ASN A 1 90 ? -1.829 12.153 -5.513 1.00 67.25 90 ASN A O 1
ATOM 701 N N . GLY A 1 91 ? -1.082 13.864 -4.263 1.00 70.81 91 GLY A N 1
ATOM 702 C CA . GLY A 1 91 ? -1.537 13.279 -2.996 1.00 70.81 91 GLY A CA 1
ATOM 703 C C . GLY A 1 91 ? -3.057 13.303 -2.880 1.00 70.81 91 GLY A C 1
ATOM 704 O O . GLY A 1 91 ? -3.667 12.293 -2.539 1.00 70.81 91 GLY A O 1
ATOM 705 N N . MET A 1 92 ? -3.684 14.417 -3.268 1.00 87.31 92 MET A N 1
ATOM 706 C CA . MET A 1 92 ? -5.148 14.527 -3.323 1.00 87.31 92 MET A CA 1
ATOM 707 C C . MET A 1 92 ? -5.767 13.666 -4.429 1.00 87.31 92 MET A C 1
ATOM 709 O O . MET A 1 92 ? -6.911 13.232 -4.300 1.00 87.31 92 MET A O 1
ATOM 713 N N . GLN A 1 93 ? -5.031 13.386 -5.510 1.00 88.81 93 GLN A N 1
ATOM 714 C CA . GLN A 1 93 ? -5.513 12.548 -6.608 1.00 88.81 93 GLN A CA 1
ATOM 715 C C . GLN A 1 93 ? -5.890 11.138 -6.139 1.00 88.81 93 GLN A C 1
ATOM 717 O O . GLN A 1 93 ? -6.890 10.596 -6.608 1.00 88.81 93 GLN A O 1
ATOM 722 N N . LEU A 1 94 ? -5.153 10.568 -5.176 1.00 90.12 94 LEU A N 1
ATOM 723 C CA . LEU A 1 94 ? -5.487 9.267 -4.594 1.00 90.12 94 LEU A CA 1
ATOM 724 C C . LEU A 1 94 ? -6.896 9.262 -3.988 1.00 90.12 94 LEU A C 1
ATOM 726 O O . LEU A 1 94 ? -7.658 8.330 -4.219 1.00 90.12 94 LEU A O 1
ATOM 730 N N . PHE A 1 95 ? -7.266 10.320 -3.269 1.00 93.12 95 PHE A N 1
ATOM 731 C CA . PHE A 1 95 ? -8.573 10.430 -2.619 1.00 93.12 95 PHE A CA 1
ATOM 732 C C . PHE A 1 95 ? -9.694 10.834 -3.593 1.00 93.12 95 PHE A C 1
ATOM 734 O O . PHE A 1 95 ? -10.861 10.601 -3.308 1.00 93.12 95 PHE A O 1
ATOM 741 N N . ARG A 1 96 ? -9.370 11.395 -4.766 1.00 92.44 96 ARG A N 1
ATOM 742 C CA . ARG A 1 96 ? -10.357 11.734 -5.812 1.00 92.44 96 ARG A CA 1
ATOM 743 C C . ARG A 1 96 ? -10.624 10.597 -6.792 1.00 92.44 96 ARG A C 1
ATOM 745 O O . ARG A 1 96 ? -11.748 10.422 -7.237 1.00 92.44 96 ARG A O 1
ATOM 752 N N . GLU A 1 97 ? -9.587 9.867 -7.191 1.00 92.44 97 GLU A N 1
ATOM 753 C CA . GLU A 1 97 ? -9.667 8.858 -8.259 1.00 92.44 97 GLU A CA 1
ATOM 754 C C . GLU A 1 97 ? -9.497 7.420 -7.747 1.00 92.44 97 GLU A C 1
ATOM 756 O O . GLU A 1 97 ? -9.782 6.463 -8.471 1.00 92.44 97 GLU A O 1
ATOM 761 N N . GLY A 1 98 ? -9.014 7.246 -6.517 1.00 90.88 98 GLY A N 1
ATOM 762 C CA . GLY A 1 98 ? -8.922 5.960 -5.839 1.00 90.88 98 GLY A CA 1
ATOM 763 C C . GLY A 1 98 ? -8.046 4.950 -6.570 1.00 90.88 98 GLY A C 1
ATOM 764 O O . GLY A 1 98 ? -6.926 5.246 -6.991 1.00 90.88 98 GLY A O 1
ATOM 765 N N . THR A 1 99 ? -8.581 3.744 -6.765 1.00 90.81 99 THR A N 1
ATOM 766 C CA . THR A 1 99 ? -7.917 2.653 -7.493 1.00 90.81 99 THR A CA 1
ATOM 767 C C . THR A 1 99 ? -7.446 3.065 -8.889 1.00 90.81 99 THR A C 1
ATOM 769 O O . THR A 1 99 ? -6.411 2.588 -9.355 1.00 90.81 99 THR A O 1
ATOM 772 N N . LYS A 1 100 ? -8.141 3.995 -9.559 1.00 89.31 100 LYS A N 1
ATOM 773 C CA . LYS A 1 100 ? -7.703 4.489 -10.870 1.00 89.31 100 LYS A CA 1
ATOM 774 C C . LYS A 1 100 ? -6.373 5.244 -10.779 1.00 89.31 100 LYS A C 1
ATOM 776 O O . LYS A 1 100 ? -5.541 5.058 -11.664 1.00 89.31 100 LYS A O 1
ATOM 781 N N . ALA A 1 101 ? -6.162 6.054 -9.739 1.00 87.62 101 ALA A N 1
ATOM 782 C CA . ALA A 1 101 ? -4.878 6.717 -9.508 1.00 87.62 101 ALA A CA 1
ATOM 783 C C . ALA A 1 101 ? -3.790 5.697 -9.145 1.00 87.62 101 ALA A C 1
ATOM 785 O O . ALA A 1 101 ? -2.730 5.694 -9.770 1.00 87.62 101 ALA A O 1
ATOM 786 N N . LEU A 1 102 ? -4.078 4.775 -8.215 1.00 86.88 102 LEU A N 1
ATOM 787 C CA . LEU A 1 102 ? -3.124 3.733 -7.807 1.00 86.88 102 LEU A CA 1
ATOM 788 C C . LEU A 1 102 ? -2.614 2.914 -8.996 1.00 86.88 102 LEU A C 1
ATOM 790 O O . LEU A 1 102 ? -1.408 2.737 -9.154 1.00 86.88 102 LEU A O 1
ATOM 794 N N . ASN A 1 103 ? -3.511 2.464 -9.874 1.00 84.50 103 ASN A N 1
ATOM 795 C CA . ASN A 1 103 ? -3.151 1.610 -11.009 1.00 84.50 103 ASN A CA 1
ATOM 796 C C . ASN A 1 103 ? -2.322 2.330 -12.091 1.00 84.50 103 ASN A C 1
ATOM 798 O O . ASN A 1 103 ? -1.764 1.679 -12.978 1.00 84.50 103 ASN A O 1
ATOM 802 N N . GLN A 1 104 ? -2.235 3.664 -12.048 1.00 81.69 104 GLN A N 1
ATOM 803 C CA . GLN A 1 104 ? -1.356 4.438 -12.931 1.00 81.69 104 GLN A CA 1
ATOM 804 C C . GLN A 1 104 ? 0.071 4.530 -12.385 1.00 81.69 104 GLN A C 1
ATOM 806 O O . GLN A 1 104 ? 1.025 4.628 -13.169 1.00 81.69 104 GLN A O 1
ATOM 811 N N . TRP A 1 105 ? 0.224 4.466 -11.063 1.00 82.62 105 TRP A N 1
ATOM 812 C CA . TRP A 1 105 ? 1.526 4.428 -10.408 1.00 82.62 105 TRP A CA 1
ATOM 813 C C . TRP A 1 105 ? 2.219 3.091 -10.686 1.00 82.62 105 TRP A C 1
ATOM 815 O O . TRP A 1 105 ? 1.569 2.094 -10.999 1.00 82.62 105 TRP A O 1
ATOM 825 N N . ASP A 1 106 ? 3.553 3.072 -10.630 1.00 82.19 106 ASP A N 1
ATOM 826 C CA . ASP A 1 106 ? 4.266 1.798 -10.752 1.00 82.19 106 ASP A CA 1
ATOM 827 C C . ASP A 1 106 ? 4.228 1.049 -9.420 1.00 82.19 106 ASP A C 1
ATOM 829 O O . ASP A 1 106 ? 3.815 -0.105 -9.355 1.00 82.19 106 ASP A O 1
ATOM 833 N N . THR A 1 107 ? 4.673 1.710 -8.350 1.00 87.19 107 THR A N 1
ATOM 834 C CA . THR A 1 107 ? 4.781 1.110 -7.023 1.00 87.19 107 THR A CA 1
ATOM 835 C C . THR A 1 107 ? 4.424 2.096 -5.931 1.00 87.19 107 THR A C 1
ATOM 837 O O . THR A 1 107 ? 4.623 3.305 -6.073 1.00 87.19 107 THR A O 1
ATOM 840 N N . ILE A 1 108 ? 4.016 1.547 -4.794 1.00 89.75 108 ILE A N 1
ATOM 841 C CA . ILE A 1 108 ? 3.835 2.272 -3.540 1.00 89.75 108 ILE A CA 1
ATOM 842 C C . ILE A 1 108 ? 4.574 1.576 -2.407 1.00 89.75 108 ILE A C 1
ATOM 844 O O . ILE A 1 108 ? 4.849 0.377 -2.466 1.00 89.75 108 ILE A O 1
ATOM 848 N N . SER A 1 109 ? 4.871 2.362 -1.381 1.00 91.38 109 SER A N 1
ATOM 849 C CA . SER A 1 109 ? 5.300 1.882 -0.074 1.00 91.38 109 SER A CA 1
ATOM 850 C C . SER A 1 109 ? 4.077 1.806 0.837 1.00 91.38 109 SER A C 1
ATOM 852 O O . SER A 1 109 ? 3.314 2.769 0.915 1.00 91.38 109 SER A O 1
ATOM 854 N N . ALA A 1 110 ? 3.852 0.663 1.470 1.00 94.50 110 ALA A N 1
ATOM 855 C CA . ALA A 1 110 ? 2.758 0.425 2.404 1.00 94.50 110 ALA A CA 1
ATOM 856 C C . ALA A 1 110 ? 3.294 -0.186 3.704 1.00 94.50 110 ALA A C 1
ATOM 858 O O . ALA A 1 110 ? 4.394 -0.726 3.735 1.00 94.50 110 ALA A O 1
ATOM 859 N N . SER A 1 111 ? 2.498 -0.129 4.763 1.00 94.56 111 SER A N 1
ATOM 860 C CA . SER A 1 111 ? 2.789 -0.685 6.080 1.00 94.56 111 SER A CA 1
ATOM 861 C C . SER A 1 111 ? 1.847 -1.840 6.394 1.00 94.56 111 SER A C 1
ATOM 863 O O . SER A 1 111 ? 0.643 -1.715 6.180 1.00 94.56 111 SER A O 1
ATOM 865 N N . VAL A 1 112 ? 2.356 -2.941 6.949 1.00 95.69 112 VAL A N 1
ATOM 866 C CA . VAL A 1 112 ? 1.496 -3.974 7.558 1.00 95.69 112 VAL A CA 1
ATOM 867 C C . VAL A 1 112 ? 1.317 -3.679 9.034 1.00 95.69 112 VAL A C 1
ATOM 869 O O . VAL A 1 112 ? 2.268 -3.820 9.799 1.00 95.69 112 VAL A O 1
ATOM 872 N N . ILE A 1 113 ? 0.104 -3.319 9.440 1.00 95.19 113 ILE A N 1
ATOM 873 C CA . ILE A 1 113 ? -0.232 -3.016 10.835 1.00 95.19 113 ILE A CA 1
ATOM 874 C C . ILE A 1 113 ? -1.164 -4.071 11.430 1.00 95.19 113 ILE A C 1
ATOM 876 O O . ILE A 1 113 ? -1.959 -4.674 10.706 1.00 95.19 113 ILE A O 1
ATOM 880 N N . ASP A 1 114 ? -1.083 -4.260 12.744 1.00 95.50 114 ASP A N 1
ATOM 881 C CA . ASP A 1 114 ? -1.977 -5.118 13.529 1.00 95.50 114 ASP A CA 1
ATOM 882 C C . ASP A 1 114 ? -2.341 -4.470 14.875 1.00 95.50 114 ASP A C 1
ATOM 884 O O . ASP A 1 114 ? -1.899 -3.359 15.183 1.00 95.50 114 ASP A O 1
ATOM 888 N N . GLU A 1 115 ? -3.128 -5.147 15.714 1.00 93.31 115 GLU A N 1
ATOM 889 C CA . GLU A 1 115 ? -3.535 -4.604 17.011 1.00 93.31 115 GLU A CA 1
ATOM 890 C C . GLU A 1 115 ? -2.363 -4.287 17.957 1.00 93.31 115 GLU A C 1
ATOM 892 O O . GLU A 1 115 ? -2.526 -3.447 18.846 1.00 93.31 115 GLU A O 1
ATOM 897 N N . ASN A 1 116 ? -1.197 -4.908 17.758 1.00 90.50 116 ASN A N 1
ATOM 898 C CA . ASN A 1 116 ? 0.001 -4.767 18.587 1.00 90.50 116 ASN A CA 1
ATOM 899 C C . ASN A 1 116 ? 1.035 -3.795 17.996 1.00 90.50 116 ASN A C 1
ATOM 901 O O . ASN A 1 116 ? 1.934 -3.343 18.707 1.00 90.50 116 ASN A O 1
ATOM 905 N N . ASN A 1 117 ? 0.941 -3.507 16.701 1.00 90.31 117 ASN A N 1
ATOM 906 C CA . ASN A 1 117 ? 1.900 -2.752 15.918 1.00 90.31 117 ASN A CA 1
ATOM 907 C C . ASN A 1 117 ? 1.150 -1.844 14.939 1.00 90.31 117 ASN A C 1
ATOM 909 O O . ASN A 1 117 ? 0.862 -2.199 13.796 1.00 90.31 117 ASN A O 1
ATOM 913 N N . ARG A 1 118 ? 0.832 -0.648 15.434 1.00 90.38 118 ARG A N 1
ATOM 914 C CA . ARG A 1 118 ? -0.019 0.347 14.769 1.00 90.38 118 ARG A CA 1
ATOM 915 C C . ARG A 1 118 ? 0.782 1.547 14.269 1.00 90.38 118 ARG A C 1
ATOM 917 O O . ARG A 1 118 ? 0.280 2.669 14.276 1.00 90.38 118 ARG A O 1
ATOM 924 N N . PHE A 1 119 ? 2.050 1.324 13.927 1.00 87.56 119 PHE A N 1
ATOM 925 C CA . PHE A 1 119 ? 2.910 2.373 13.399 1.00 87.56 119 PHE A CA 1
ATOM 926 C C . PHE A 1 119 ? 2.632 2.588 11.914 1.00 87.56 119 PHE A C 1
ATOM 928 O O . PHE A 1 119 ? 2.640 1.640 11.124 1.00 87.56 119 PHE A O 1
ATOM 935 N N . THR A 1 120 ? 2.399 3.843 11.544 1.00 87.44 120 THR A N 1
ATOM 936 C CA . THR A 1 120 ? 2.277 4.271 10.150 1.00 87.44 120 THR A CA 1
ATOM 937 C C . THR A 1 120 ? 3.162 5.474 9.878 1.00 87.44 120 THR A C 1
ATOM 939 O O . THR A 1 120 ? 3.533 6.226 10.779 1.00 87.44 120 THR A O 1
ATOM 942 N N . TYR A 1 121 ? 3.497 5.675 8.606 1.00 84.25 121 TYR A N 1
ATOM 943 C CA . TYR A 1 121 ? 4.368 6.772 8.205 1.00 84.25 121 TYR A CA 1
ATOM 944 C C . TYR A 1 121 ? 3.692 8.144 8.331 1.00 84.25 121 TYR A C 1
ATOM 946 O O . TYR A 1 121 ? 4.327 9.096 8.774 1.00 84.25 121 TYR A O 1
ATOM 954 N N . ALA A 1 122 ? 2.406 8.237 7.978 1.00 87.62 122 ALA A N 1
ATOM 955 C CA . ALA A 1 122 ? 1.599 9.452 8.081 1.00 87.62 122 ALA A CA 1
ATOM 956 C C . ALA A 1 122 ? 0.210 9.176 8.688 1.00 87.62 122 ALA A C 1
ATOM 958 O O . ALA A 1 122 ? -0.165 8.026 8.932 1.00 87.62 122 ALA A O 1
ATOM 959 N N . THR A 1 123 ? -0.548 10.247 8.939 1.00 89.94 123 THR A N 1
ATOM 960 C CA . THR A 1 123 ? -1.839 10.199 9.646 1.00 89.94 123 THR A CA 1
ATOM 961 C C . THR A 1 123 ? -2.995 9.708 8.782 1.00 89.94 123 THR A C 1
ATOM 963 O O . THR A 1 123 ? -3.898 9.059 9.296 1.00 89.94 123 THR A O 1
ATOM 966 N N . VAL A 1 124 ? -3.009 10.019 7.486 1.00 92.75 124 VAL A N 1
ATOM 967 C CA . VAL A 1 124 ? -4.129 9.696 6.590 1.00 92.75 124 VAL A CA 1
ATOM 968 C C . VAL A 1 124 ? -3.661 8.825 5.440 1.00 92.75 124 VAL A C 1
ATOM 970 O O . VAL A 1 124 ? -2.512 8.896 5.006 1.00 92.75 124 VAL A O 1
ATOM 973 N N . GLY A 1 125 ? -4.545 7.970 4.949 1.00 94.62 125 GLY A N 1
ATOM 974 C CA . GLY A 1 125 ? -4.205 7.031 3.903 1.00 94.62 125 GLY A CA 1
ATOM 975 C C . GLY A 1 125 ? -5.371 6.169 3.475 1.00 94.62 125 GLY A C 1
ATOM 976 O O . GLY A 1 125 ? -6.540 6.518 3.638 1.00 94.62 125 GLY A O 1
ATOM 977 N N . VAL A 1 126 ? -5.019 5.013 2.935 1.00 96.06 126 VAL A N 1
ATOM 978 C CA . VAL A 1 126 ? -5.952 4.016 2.432 1.00 96.06 126 VAL A CA 1
ATOM 979 C C . VAL A 1 126 ? -5.522 2.624 2.867 1.00 96.06 126 VAL A C 1
ATOM 981 O O . VAL A 1 126 ? -4.329 2.320 2.951 1.00 96.06 126 VAL A O 1
ATOM 984 N N . VAL A 1 127 ? -6.505 1.767 3.117 1.00 97.62 127 VAL A N 1
ATOM 985 C CA . VAL A 1 127 ? -6.289 0.330 3.267 1.00 97.62 127 VAL A CA 1
ATOM 986 C C . VAL A 1 127 ? -6.350 -0.315 1.893 1.00 97.62 127 VAL A C 1
ATOM 988 O O . VAL A 1 127 ? -7.281 -0.073 1.123 1.00 97.62 127 VAL A O 1
ATOM 991 N N . LEU A 1 128 ? -5.363 -1.149 1.602 1.00 97.25 128 LEU A N 1
ATOM 992 C CA . LEU A 1 128 ? -5.199 -1.809 0.321 1.00 97.25 128 LEU A CA 1
ATOM 993 C C . LEU A 1 128 ? -5.639 -3.268 0.395 1.00 97.25 128 LEU A C 1
ATOM 995 O O . LEU A 1 128 ? -5.308 -3.977 1.345 1.00 97.25 128 LEU A O 1
ATOM 999 N N . ARG A 1 129 ? -6.270 -3.743 -0.677 1.00 96.75 129 ARG A N 1
ATOM 1000 C CA . ARG A 1 129 ? -6.272 -5.161 -1.043 1.00 96.75 129 ARG A CA 1
ATOM 1001 C C . ARG A 1 129 ? -5.344 -5.327 -2.236 1.00 96.75 129 ARG A C 1
ATOM 1003 O O . ARG A 1 129 ? -5.638 -4.875 -3.343 1.00 96.75 129 ARG A O 1
ATOM 1010 N N . ALA A 1 130 ? -4.183 -5.918 -1.982 1.00 95.19 130 ALA A N 1
ATOM 1011 C CA . ALA A 1 130 ? -3.171 -6.170 -2.994 1.00 95.19 130 ALA A CA 1
ATOM 1012 C C . ALA A 1 130 ? -3.069 -7.680 -3.240 1.00 95.19 130 ALA A C 1
ATOM 1014 O O . ALA A 1 130 ? -2.886 -8.433 -2.283 1.00 95.19 130 ALA A O 1
ATOM 1015 N N . PRO A 1 131 ? -3.145 -8.145 -4.496 1.00 94.50 131 PRO A N 1
ATOM 1016 C CA . PRO A 1 131 ? -2.872 -9.539 -4.808 1.00 94.50 131 PRO A CA 1
ATOM 1017 C C . PRO A 1 131 ? -1.451 -9.925 -4.378 1.00 94.50 131 PRO A C 1
ATOM 1019 O O . PRO A 1 131 ? -0.517 -9.146 -4.573 1.00 94.50 131 PRO A O 1
ATOM 1022 N N . LYS A 1 132 ? -1.253 -11.141 -3.859 1.00 92.69 132 LYS A N 1
ATOM 1023 C CA . LYS A 1 132 ? 0.062 -11.606 -3.377 1.00 92.69 132 LYS A CA 1
ATOM 1024 C C . LYS A 1 132 ? 1.195 -11.457 -4.398 1.00 92.69 132 LYS A C 1
ATOM 1026 O O . LYS A 1 132 ? 2.330 -11.157 -4.041 1.00 92.69 132 LYS A O 1
ATOM 1031 N N . GLN A 1 133 ? 0.895 -11.600 -5.690 1.00 90.50 133 GLN A N 1
ATOM 1032 C CA . GLN A 1 133 ? 1.879 -11.437 -6.762 1.00 90.50 133 GLN A CA 1
ATOM 1033 C C . GLN A 1 133 ? 2.357 -9.991 -6.963 1.00 90.50 133 GLN A C 1
ATOM 1035 O O . GLN A 1 133 ? 3.328 -9.772 -7.686 1.00 90.50 133 GLN A O 1
ATOM 1040 N N . ASN A 1 134 ? 1.681 -9.014 -6.355 1.00 93.25 134 ASN A N 1
ATOM 1041 C CA . ASN A 1 134 ? 2.047 -7.605 -6.405 1.00 93.25 134 ASN A CA 1
ATOM 1042 C C . ASN A 1 134 ? 3.078 -7.231 -5.324 1.00 93.25 134 ASN A C 1
ATOM 1044 O O . ASN A 1 134 ? 3.616 -6.126 -5.380 1.00 93.25 134 ASN A O 1
ATOM 1048 N N . ILE A 1 135 ? 3.374 -8.112 -4.362 1.00 93.31 135 ILE A N 1
ATOM 1049 C CA . ILE A 1 135 ? 4.360 -7.864 -3.302 1.00 93.31 135 ILE A CA 1
ATOM 1050 C C . ILE A 1 135 ? 5.778 -8.059 -3.853 1.00 93.31 135 ILE A C 1
ATOM 1052 O O . ILE A 1 135 ? 6.091 -9.100 -4.427 1.00 93.31 135 ILE A O 1
ATOM 1056 N N . LEU A 1 136 ? 6.639 -7.045 -3.707 1.00 90.88 136 LEU A N 1
ATOM 1057 C CA . LEU A 1 136 ? 7.968 -7.014 -4.336 1.00 90.88 136 LEU A CA 1
ATOM 1058 C C . LEU A 1 136 ? 9.122 -7.142 -3.336 1.00 90.88 136 LEU A C 1
ATOM 1060 O O . LEU A 1 136 ? 10.088 -7.871 -3.579 1.00 90.88 136 LEU A O 1
ATOM 1064 N N . LEU A 1 137 ? 9.035 -6.387 -2.242 1.00 92.12 137 LEU A N 1
ATOM 1065 C CA . LEU A 1 137 ? 10.030 -6.294 -1.175 1.00 92.12 137 LEU A CA 1
ATOM 1066 C C . LEU A 1 137 ? 9.286 -6.131 0.149 1.00 92.12 137 LEU A C 1
ATOM 1068 O O . LEU A 1 137 ? 8.232 -5.493 0.188 1.00 92.12 137 LEU A O 1
ATOM 1072 N N . THR A 1 138 ? 9.845 -6.677 1.223 1.00 94.06 138 THR A N 1
ATOM 1073 C CA . THR A 1 138 ? 9.280 -6.553 2.570 1.00 94.06 138 THR A CA 1
ATOM 1074 C C . THR A 1 138 ? 10.397 -6.277 3.565 1.00 94.06 138 THR A C 1
ATOM 1076 O O . THR A 1 138 ? 11.526 -6.741 3.388 1.00 94.06 138 THR A O 1
ATOM 1079 N N . SER A 1 139 ? 10.103 -5.504 4.604 1.00 93.44 139 SER A N 1
ATOM 1080 C CA . SER A 1 139 ? 11.085 -5.128 5.611 1.00 93.44 139 SER A CA 1
ATOM 1081 C C . SER A 1 139 ? 10.404 -4.716 6.912 1.00 93.44 139 SER A C 1
ATOM 1083 O O . SER A 1 139 ? 9.411 -4.003 6.927 1.00 93.44 139 SER A O 1
ATOM 1085 N N . PHE A 1 140 ? 10.992 -5.099 8.040 1.00 91.50 140 PHE A N 1
ATOM 1086 C CA . PHE A 1 140 ? 10.622 -4.593 9.369 1.00 91.50 140 PHE A CA 1
ATOM 1087 C C . PHE A 1 140 ? 11.325 -3.255 9.704 1.00 91.50 140 PHE A C 1
ATOM 1089 O O . PHE A 1 140 ? 11.362 -2.815 10.850 1.00 91.50 140 PHE A O 1
ATOM 1096 N N . LYS A 1 141 ? 11.975 -2.645 8.709 1.00 89.62 141 LYS A N 1
ATOM 1097 C CA . LYS A 1 141 ? 12.659 -1.347 8.751 1.00 89.62 141 LYS A CA 1
ATOM 1098 C C . LYS A 1 141 ? 12.203 -0.510 7.567 1.00 89.62 141 LYS A C 1
ATOM 1100 O O . LYS A 1 141 ? 11.799 -1.082 6.557 1.00 89.62 141 LYS A O 1
ATOM 1105 N N . ASP A 1 142 ? 12.393 0.798 7.663 1.00 86.06 142 ASP A N 1
ATOM 1106 C CA . ASP A 1 142 ? 12.342 1.674 6.499 1.00 86.06 142 ASP A CA 1
ATOM 1107 C C . ASP A 1 142 ? 13.414 1.232 5.483 1.00 86.06 142 ASP A C 1
ATOM 1109 O O . ASP A 1 142 ? 14.592 1.034 5.819 1.00 86.06 142 ASP A O 1
ATOM 1113 N N . MET A 1 143 ? 12.979 0.970 4.258 1.00 86.50 143 MET A N 1
ATOM 1114 C CA . MET A 1 143 ? 13.817 0.612 3.124 1.00 86.50 143 MET A CA 1
ATOM 1115 C C . MET A 1 143 ? 14.399 1.852 2.450 1.00 86.50 143 MET A C 1
ATOM 1117 O O . MET A 1 143 ? 15.264 1.687 1.587 1.00 86.50 143 MET A O 1
ATOM 1121 N N . ASP A 1 144 ? 13.941 3.057 2.824 1.00 78.06 144 ASP A N 1
ATOM 1122 C CA . ASP A 1 144 ? 14.160 4.289 2.061 1.00 78.06 144 ASP A CA 1
ATOM 1123 C C . ASP A 1 144 ? 13.822 4.031 0.583 1.00 78.06 144 ASP A C 1
ATOM 1125 O O . ASP A 1 144 ? 14.546 4.389 -0.355 1.00 78.06 144 ASP A O 1
ATOM 1129 N N . PHE A 1 145 ? 12.749 3.254 0.371 1.00 77.00 145 PHE A N 1
ATOM 1130 C CA . PHE A 1 145 ? 12.361 2.859 -0.962 1.00 77.00 145 PHE A CA 1
ATOM 1131 C C . PHE A 1 145 ? 11.700 4.055 -1.606 1.00 77.00 145 PHE A C 1
ATOM 1133 O O . PHE A 1 145 ? 10.565 4.429 -1.311 1.00 77.00 145 PHE A O 1
ATOM 1140 N N . ASP A 1 146 ? 12.414 4.630 -2.555 1.00 62.19 146 ASP A N 1
ATOM 1141 C CA . ASP A 1 146 ? 11.879 5.692 -3.372 1.00 62.19 146 ASP A CA 1
ATOM 1142 C C . ASP A 1 146 ? 10.700 5.087 -4.193 1.00 62.19 146 ASP A C 1
ATOM 1144 O O . ASP A 1 146 ? 10.867 4.510 -5.273 1.00 62.19 146 ASP A O 1
ATOM 1148 N N . GLY A 1 147 ? 9.462 5.231 -3.697 1.00 60.31 147 GLY A N 1
ATOM 1149 C CA . GLY A 1 147 ? 8.225 4.733 -4.320 1.00 60.31 147 GLY A CA 1
ATOM 1150 C C . GLY A 1 147 ? 7.794 5.571 -5.526 1.00 60.31 147 GLY A C 1
ATOM 1151 O O . GLY A 1 147 ? 7.819 6.795 -5.466 1.00 60.31 147 GLY A O 1
ATOM 1152 N N . ASN A 1 148 ? 7.433 4.956 -6.651 1.00 56.25 148 ASN A N 1
ATOM 1153 C CA . ASN A 1 148 ? 7.106 5.664 -7.896 1.00 56.25 148 ASN A CA 1
ATOM 1154 C C . ASN A 1 148 ? 5.720 6.330 -7.885 1.00 56.25 148 ASN A C 1
ATOM 1156 O O . ASN A 1 148 ? 4.869 6.036 -8.723 1.00 56.25 148 ASN A O 1
ATOM 1160 N N . LYS A 1 149 ? 5.512 7.292 -6.983 1.00 51.41 149 LYS A N 1
ATOM 1161 C CA . LYS A 1 149 ? 4.281 8.093 -6.876 1.00 51.41 149 LYS A CA 1
ATOM 1162 C C . LYS A 1 149 ? 4.188 9.225 -7.920 1.00 51.41 149 LYS A C 1
ATOM 1164 O O . LYS A 1 149 ? 3.623 10.283 -7.660 1.00 51.41 149 LYS A O 1
ATOM 1169 N N . GLY A 1 150 ? 4.807 9.058 -9.092 1.00 40.38 150 GLY A N 1
ATOM 1170 C CA . GLY A 1 150 ? 4.829 10.098 -10.131 1.00 40.38 150 GLY A CA 1
ATOM 1171 C C . GLY A 1 150 ? 5.738 11.303 -9.833 1.00 40.38 150 GLY A C 1
ATOM 1172 O O . GLY A 1 150 ? 5.462 12.400 -10.310 1.00 40.38 150 GLY A O 1
ATOM 1173 N N . ASN A 1 151 ? 6.817 11.127 -9.058 1.00 41.00 151 ASN A N 1
ATOM 1174 C CA . ASN A 1 151 ? 7.813 12.179 -8.822 1.00 41.00 151 ASN A CA 1
ATOM 1175 C C . ASN A 1 151 ? 8.778 12.314 -10.022 1.00 41.00 151 ASN A C 1
ATOM 1177 O O . ASN A 1 151 ? 9.479 11.360 -10.370 1.00 41.00 151 ASN A O 1
ATOM 1181 N N . LEU A 1 152 ? 8.818 13.501 -10.638 1.00 44.69 152 LEU A N 1
ATOM 1182 C CA . LEU A 1 152 ? 9.619 13.814 -11.829 1.00 44.69 152 LEU A CA 1
ATOM 1183 C C . LEU A 1 152 ? 11.096 14.174 -11.525 1.00 44.69 152 LEU A C 1
ATOM 1185 O O . LEU A 1 152 ? 11.885 14.287 -12.462 1.00 44.69 152 LEU A O 1
ATOM 1189 N N . ASP A 1 153 ? 11.504 14.309 -10.254 1.00 41.72 153 ASP A N 1
ATOM 1190 C CA . ASP A 1 153 ? 12.801 14.898 -9.848 1.00 41.72 153 ASP A CA 1
ATOM 1191 C C . ASP A 1 153 ? 13.910 13.884 -9.446 1.00 41.72 153 ASP A C 1
ATOM 1193 O O . ASP A 1 153 ? 14.933 14.246 -8.859 1.00 41.72 153 ASP A O 1
ATOM 1197 N N . ARG A 1 154 ? 13.768 12.590 -9.766 1.00 54.03 154 ARG A N 1
ATOM 1198 C CA . ARG A 1 154 ? 14.663 11.506 -9.283 1.00 54.03 154 ARG A CA 1
ATOM 1199 C C . ARG A 1 154 ? 15.976 11.306 -10.040 1.00 54.03 154 ARG A C 1
ATOM 1201 O O . ARG A 1 154 ? 15.957 11.154 -11.252 1.00 54.03 154 ARG A O 1
ATOM 1208 N N . GLN A 1 155 ? 17.101 11.107 -9.335 1.00 48.81 155 GLN A N 1
ATOM 1209 C CA . GLN A 1 155 ? 18.444 11.138 -9.954 1.00 48.81 155 GLN A CA 1
ATOM 1210 C C . GLN A 1 155 ? 19.175 9.794 -10.189 1.00 48.81 155 GLN A C 1
ATOM 1212 O O . GLN A 1 155 ? 19.997 9.718 -11.106 1.00 48.81 155 GLN A O 1
ATOM 1217 N N . LYS A 1 156 ? 18.946 8.742 -9.380 1.00 49.88 156 LYS A N 1
ATOM 1218 C CA . LYS A 1 156 ? 19.888 7.594 -9.300 1.00 49.88 156 LYS A CA 1
ATOM 1219 C C . LYS A 1 156 ? 19.475 6.352 -10.102 1.00 49.88 156 LYS A C 1
ATOM 1221 O O . LYS A 1 156 ? 20.311 5.782 -10.795 1.00 49.88 156 LYS A O 1
ATOM 1226 N N . ASN A 1 157 ? 18.189 5.997 -10.080 1.00 51.12 157 ASN A N 1
ATOM 1227 C CA . ASN A 1 157 ? 17.624 4.871 -10.838 1.00 51.12 157 ASN A CA 1
ATOM 1228 C C . ASN A 1 157 ? 16.519 5.298 -11.831 1.00 51.12 157 ASN A C 1
ATOM 1230 O O . ASN A 1 157 ? 15.890 4.426 -12.429 1.00 51.12 157 ASN A O 1
ATOM 1234 N N . TRP A 1 158 ? 16.289 6.611 -12.032 1.00 53.16 158 TRP A N 1
ATOM 1235 C CA . TRP A 1 158 ? 15.099 7.153 -12.713 1.00 53.16 158 TRP A CA 1
ATOM 1236 C C . TRP A 1 158 ? 15.317 8.349 -13.666 1.00 53.16 158 TRP A C 1
ATOM 1238 O O . TRP A 1 158 ? 16.375 8.975 -13.716 1.00 53.16 158 TRP A O 1
ATOM 1248 N N . LEU A 1 159 ? 14.255 8.586 -14.450 1.00 45.72 159 LEU A N 1
ATOM 1249 C CA . LEU A 1 159 ? 13.981 9.667 -15.402 1.00 45.72 159 LEU A CA 1
ATOM 1250 C C . LEU A 1 159 ? 13.974 11.061 -14.759 1.00 45.72 159 LEU A C 1
ATOM 1252 O O . LEU A 1 159 ? 12.915 11.594 -14.463 1.00 45.72 159 LEU A O 1
ATOM 1256 N N . ILE A 1 160 ? 15.138 11.693 -14.632 1.00 39.75 160 ILE A N 1
ATOM 1257 C CA . ILE A 1 160 ? 15.215 13.155 -14.466 1.00 39.75 160 ILE A CA 1
ATOM 1258 C C . ILE A 1 160 ? 15.136 13.845 -15.833 1.00 39.75 160 ILE A C 1
ATOM 1260 O O . ILE A 1 160 ? 15.731 13.337 -16.790 1.00 39.75 160 ILE A O 1
ATOM 1264 N N . PRO A 1 161 ? 14.517 15.036 -15.949 1.00 44.56 161 PRO A N 1
ATOM 1265 C CA . PRO A 1 161 ? 14.551 15.850 -17.166 1.00 44.56 161 PRO A CA 1
ATOM 1266 C C . PRO A 1 161 ? 15.973 16.069 -17.706 1.00 44.56 161 PRO A C 1
ATOM 1268 O O . PRO A 1 161 ? 16.193 16.037 -18.915 1.00 44.56 161 PRO A O 1
ATOM 1271 N N . SER A 1 162 ? 16.970 16.181 -16.820 1.00 49.28 162 SER A N 1
ATOM 1272 C CA . SER A 1 162 ? 18.391 16.290 -17.188 1.00 49.28 162 SER A CA 1
ATOM 1273 C C . SER A 1 162 ? 18.988 15.008 -17.793 1.00 49.28 162 SER A C 1
ATOM 1275 O O . SER A 1 162 ? 19.997 15.072 -18.492 1.00 49.28 162 SER A O 1
ATOM 1277 N N . GLN A 1 163 ? 18.355 13.848 -17.592 1.00 52.34 163 GLN A N 1
ATOM 1278 C CA . GLN A 1 163 ? 18.662 12.582 -18.268 1.00 52.34 163 GLN A CA 1
ATOM 1279 C C . GLN A 1 163 ? 17.606 12.197 -19.319 1.00 52.34 163 GLN A C 1
ATOM 1281 O O . GLN A 1 163 ? 17.689 11.103 -19.882 1.00 52.34 163 GLN A O 1
ATOM 1286 N N . ALA A 1 164 ? 16.640 13.070 -19.636 1.00 59.44 164 ALA A N 1
ATOM 1287 C CA . ALA A 1 164 ? 15.580 12.775 -20.603 1.00 59.44 164 ALA A CA 1
ATOM 1288 C C . ALA A 1 164 ? 16.154 12.353 -21.961 1.00 59.44 164 ALA A C 1
ATOM 1290 O O . ALA A 1 164 ? 15.680 11.388 -22.553 1.00 59.44 164 ALA A O 1
ATOM 1291 N N . ALA A 1 165 ? 17.241 12.994 -22.403 1.00 60.53 165 ALA A N 1
ATOM 1292 C CA . ALA A 1 165 ? 17.955 12.612 -23.618 1.00 60.53 165 ALA A CA 1
ATOM 1293 C C . ALA A 1 165 ? 18.561 11.200 -23.524 1.00 60.53 165 ALA A C 1
ATOM 1295 O O . ALA A 1 165 ? 18.401 10.402 -24.445 1.00 60.53 165 ALA A O 1
ATOM 1296 N N . ARG A 1 166 ? 19.194 10.853 -22.390 1.00 64.56 166 ARG A N 1
ATOM 1297 C CA . ARG A 1 166 ? 19.741 9.505 -22.147 1.00 64.56 166 ARG A CA 1
ATOM 1298 C C . ARG A 1 166 ? 18.646 8.449 -22.235 1.00 64.56 166 ARG A C 1
ATOM 1300 O O . ARG A 1 166 ? 18.879 7.382 -22.783 1.00 64.56 166 ARG A O 1
ATOM 1307 N N . ILE A 1 167 ? 17.460 8.742 -21.712 1.00 62.34 167 ILE A N 1
ATOM 1308 C CA . ILE A 1 167 ? 16.389 7.755 -21.556 1.00 62.34 167 ILE A CA 1
ATOM 1309 C C . ILE A 1 167 ? 15.505 7.662 -22.799 1.00 62.34 167 ILE A C 1
ATOM 1311 O O . ILE A 1 167 ? 15.067 6.569 -23.149 1.00 62.34 167 ILE A O 1
ATOM 1315 N N . GLN A 1 168 ? 15.307 8.763 -23.527 1.00 66.25 168 GLN A N 1
ATOM 1316 C CA . GLN A 1 168 ? 14.776 8.710 -24.891 1.00 66.25 168 GLN A CA 1
ATOM 1317 C C . GLN A 1 168 ? 15.718 7.941 -25.827 1.00 66.25 168 GLN A C 1
ATOM 1319 O O . GLN A 1 168 ? 15.243 7.244 -26.719 1.00 66.25 168 GLN A O 1
ATOM 1324 N N . ALA A 1 169 ? 17.033 8.014 -25.588 1.00 67.56 169 ALA A N 1
ATOM 1325 C CA . ALA A 1 169 ? 18.025 7.208 -26.292 1.00 67.56 169 ALA A CA 1
ATOM 1326 C C . ALA A 1 169 ? 18.089 5.745 -25.808 1.00 67.56 169 ALA A C 1
ATOM 1328 O O . ALA A 1 169 ? 18.661 4.904 -26.503 1.00 67.56 169 ALA A O 1
ATOM 1329 N N . MET A 1 170 ? 17.503 5.405 -24.650 1.00 67.62 170 MET A N 1
ATOM 1330 C CA . MET A 1 170 ? 17.410 4.012 -24.216 1.00 67.62 170 MET A CA 1
ATOM 1331 C C . MET A 1 170 ? 16.381 3.265 -25.070 1.00 67.62 170 MET A C 1
ATOM 1333 O O . MET A 1 170 ? 15.266 3.755 -25.292 1.00 67.62 170 MET A O 1
ATOM 1337 N N . PRO A 1 171 ? 16.687 2.027 -25.486 1.00 62.12 171 PRO A N 1
ATOM 1338 C CA . PRO A 1 171 ? 15.683 1.187 -26.108 1.00 62.12 171 PRO A CA 1
ATOM 1339 C C . PRO A 1 171 ? 14.535 0.928 -25.119 1.00 62.12 171 PRO A C 1
ATOM 1341 O O . PRO A 1 171 ? 14.740 0.868 -23.904 1.00 62.12 171 PRO A O 1
ATOM 1344 N N . ALA A 1 172 ? 13.314 0.769 -25.640 1.00 60.69 172 ALA A N 1
ATOM 1345 C CA . ALA A 1 172 ? 12.094 0.675 -24.830 1.00 60.69 172 ALA A CA 1
ATOM 1346 C C . ALA A 1 172 ? 12.190 -0.372 -23.702 1.00 60.69 172 ALA A C 1
ATOM 1348 O O . ALA A 1 172 ? 11.792 -0.099 -22.574 1.00 60.69 172 ALA A O 1
ATOM 1349 N N . HIS A 1 173 ? 12.803 -1.527 -23.973 1.00 62.91 173 HIS A N 1
ATOM 1350 C CA . HIS A 1 173 ? 13.000 -2.581 -22.975 1.00 62.91 173 HIS A CA 1
ATOM 1351 C C . HIS A 1 173 ? 13.913 -2.156 -21.811 1.00 62.91 173 HIS A C 1
ATOM 1353 O O . HIS A 1 173 ? 13.654 -2.520 -20.670 1.00 62.91 173 HIS A O 1
ATOM 1359 N N . GLY A 1 174 ? 14.952 -1.357 -22.070 1.00 62.03 174 GLY A N 1
ATOM 1360 C CA . GLY A 1 174 ? 15.864 -0.877 -21.030 1.00 62.03 174 GLY A CA 1
ATOM 1361 C C . GLY A 1 174 ? 15.201 0.153 -20.118 1.00 62.03 174 GLY A C 1
ATOM 1362 O O . GLY A 1 174 ? 15.405 0.131 -18.909 1.00 62.03 174 GLY A O 1
ATOM 1363 N N . ARG A 1 175 ? 14.361 1.021 -20.691 1.00 62.69 175 ARG A N 1
ATOM 1364 C CA . ARG A 1 175 ? 13.550 1.986 -19.936 1.00 62.69 175 ARG A CA 1
ATOM 1365 C C . ARG A 1 175 ? 12.514 1.282 -19.058 1.00 62.69 175 ARG A C 1
ATOM 1367 O O . ARG A 1 175 ? 12.406 1.602 -17.880 1.00 62.69 175 ARG A O 1
ATOM 1374 N N . ASN A 1 176 ? 11.824 0.281 -19.602 1.00 62.94 176 ASN A N 1
ATOM 1375 C CA . ASN A 1 176 ? 10.836 -0.507 -18.860 1.00 62.94 176 ASN A CA 1
ATOM 1376 C C . ASN A 1 176 ? 11.471 -1.374 -17.751 1.00 62.94 176 ASN A C 1
ATOM 1378 O O . ASN A 1 176 ? 10.783 -1.779 -16.821 1.00 62.94 176 ASN A O 1
ATOM 1382 N N . GLY A 1 177 ? 12.777 -1.652 -17.829 1.00 68.75 177 GLY A N 1
ATOM 1383 C CA . GLY A 1 177 ? 13.507 -2.464 -16.853 1.00 68.75 177 GLY A CA 1
ATOM 1384 C C . GLY A 1 177 ? 14.078 -1.705 -15.649 1.00 68.75 177 GLY A C 1
ATOM 1385 O O . GLY A 1 177 ? 14.617 -2.349 -14.753 1.00 68.75 177 GLY A O 1
ATOM 1386 N N . LEU A 1 178 ? 13.991 -0.369 -15.595 1.00 74.06 178 LEU A N 1
ATOM 1387 C CA . LEU A 1 178 ? 14.629 0.428 -14.531 1.00 74.06 178 LEU A CA 1
ATOM 1388 C C . LEU A 1 178 ? 14.071 0.126 -13.137 1.00 74.06 178 LEU A C 1
ATOM 1390 O O . LEU A 1 178 ? 14.837 -0.049 -12.191 1.00 74.06 178 LEU A O 1
ATOM 1394 N N . LEU A 1 179 ? 12.746 0.012 -13.019 1.00 77.00 179 LEU A N 1
ATOM 1395 C CA . LEU A 1 179 ? 12.108 -0.392 -11.769 1.00 77.00 179 LEU A CA 1
ATOM 1396 C C . LEU A 1 179 ? 12.538 -1.801 -11.360 1.00 77.00 179 LEU A C 1
ATOM 1398 O O . LEU A 1 179 ? 12.922 -2.008 -10.216 1.00 77.00 179 LEU A O 1
ATOM 1402 N N . MET A 1 180 ? 12.526 -2.749 -12.301 1.00 77.81 180 MET A N 1
ATOM 1403 C CA . MET A 1 180 ? 12.966 -4.117 -12.028 1.00 77.81 180 MET A CA 1
ATOM 1404 C C . MET A 1 180 ? 14.410 -4.135 -11.528 1.00 77.81 180 MET A C 1
ATOM 1406 O O . MET A 1 180 ? 14.689 -4.782 -10.531 1.00 77.81 180 MET A O 1
ATOM 1410 N N . ARG A 1 181 ? 15.318 -3.373 -12.150 1.00 76.94 181 ARG A N 1
ATOM 1411 C CA . ARG A 1 181 ? 16.698 -3.249 -11.664 1.00 76.94 181 ARG A CA 1
ATOM 1412 C C . ARG A 1 181 ? 16.745 -2.728 -10.228 1.00 76.94 181 ARG A C 1
ATOM 1414 O O . ARG A 1 181 ? 17.435 -3.328 -9.422 1.00 76.94 181 ARG A O 1
ATOM 1421 N N . HIS A 1 182 ? 15.981 -1.687 -9.892 1.00 79.94 182 HIS A N 1
ATOM 1422 C CA . HIS A 1 182 ? 15.942 -1.189 -8.515 1.00 79.94 182 HIS A CA 1
ATOM 1423 C C . HIS A 1 182 ? 15.450 -2.259 -7.528 1.00 79.94 182 HIS A C 1
ATOM 1425 O O . HIS A 1 182 ? 16.057 -2.444 -6.480 1.00 79.94 182 HIS A O 1
ATOM 1431 N N . ILE A 1 183 ? 14.396 -3.002 -7.878 1.00 83.25 183 ILE A N 1
ATOM 1432 C CA . ILE A 1 183 ? 13.897 -4.115 -7.059 1.00 83.25 183 ILE A CA 1
ATOM 1433 C C . ILE A 1 183 ? 14.968 -5.200 -6.893 1.00 83.25 183 ILE A C 1
ATOM 1435 O O . ILE A 1 183 ? 15.168 -5.690 -5.786 1.00 83.25 183 ILE A O 1
ATOM 1439 N N . LEU A 1 184 ? 15.678 -5.558 -7.966 1.00 81.38 184 LEU A N 1
ATOM 1440 C CA . LEU A 1 184 ? 16.739 -6.568 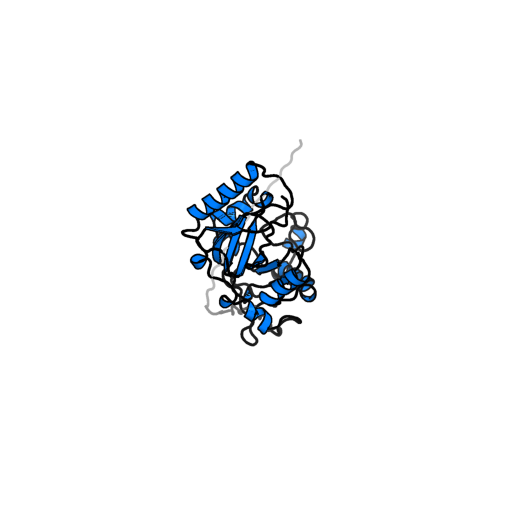-7.936 1.00 81.38 184 LEU A CA 1
ATOM 1441 C C . LEU A 1 184 ? 17.951 -6.124 -7.111 1.00 81.38 184 LEU A C 1
ATOM 1443 O O . LEU A 1 184 ? 18.470 -6.921 -6.339 1.00 81.38 184 LEU A O 1
ATOM 1447 N N . ASP A 1 185 ? 18.362 -4.859 -7.210 1.00 82.38 185 ASP A N 1
ATOM 1448 C CA . ASP A 1 185 ? 19.486 -4.309 -6.438 1.00 82.38 185 ASP A CA 1
ATOM 1449 C C . ASP A 1 185 ? 19.203 -4.318 -4.922 1.00 82.38 185 ASP A C 1
ATOM 1451 O O . ASP A 1 185 ? 20.122 -4.342 -4.106 1.00 82.38 185 ASP A O 1
ATOM 1455 N N . GLN A 1 186 ? 17.923 -4.302 -4.544 1.00 84.25 186 GLN A N 1
ATOM 1456 C CA . GLN A 1 186 ? 17.447 -4.296 -3.159 1.00 84.25 186 GLN A CA 1
ATOM 1457 C C . GLN A 1 186 ? 17.023 -5.690 -2.662 1.00 84.25 186 GLN A C 1
ATOM 1459 O O . GLN A 1 186 ? 16.822 -5.888 -1.463 1.00 84.25 186 GLN A O 1
ATOM 1464 N N . ALA A 1 187 ? 16.900 -6.667 -3.563 1.00 83.69 187 ALA A N 1
ATOM 1465 C CA . ALA A 1 187 ? 16.290 -7.969 -3.314 1.00 83.69 187 ALA A CA 1
ATOM 1466 C C . ALA A 1 187 ? 16.992 -8.771 -2.207 1.00 83.69 187 ALA A C 1
ATOM 1468 O O . ALA A 1 187 ? 16.321 -9.314 -1.326 1.00 83.69 187 ALA A O 1
ATOM 1469 N N . ASP A 1 188 ? 18.323 -8.828 -2.230 1.00 83.75 188 ASP A N 1
ATOM 1470 C CA . ASP A 1 188 ? 19.104 -9.584 -1.241 1.00 83.75 188 ASP A CA 1
ATOM 1471 C C . ASP A 1 188 ? 19.006 -8.967 0.159 1.00 83.75 188 ASP A C 1
ATOM 1473 O O . ASP A 1 188 ? 19.067 -9.667 1.168 1.00 83.75 188 ASP A O 1
ATOM 1477 N N . ARG A 1 189 ? 18.831 -7.642 0.222 1.00 86.69 189 ARG A N 1
ATOM 1478 C CA . ARG A 1 189 ? 18.699 -6.896 1.476 1.00 86.69 189 ARG A CA 1
ATOM 1479 C C . ARG A 1 189 ? 17.283 -6.970 2.045 1.00 86.69 189 ARG A C 1
ATOM 1481 O O . ARG A 1 189 ? 17.127 -6.999 3.264 1.00 86.69 189 ARG A O 1
ATOM 1488 N N . TYR A 1 190 ? 16.281 -6.995 1.171 1.00 89.81 190 TYR A N 1
ATOM 1489 C CA . TYR A 1 190 ? 14.863 -6.960 1.521 1.00 89.81 190 TYR A CA 1
ATOM 1490 C C . TYR A 1 190 ? 14.130 -8.134 0.850 1.00 89.81 190 TYR A C 1
ATOM 1492 O O . TYR A 1 190 ? 13.480 -7.975 -0.194 1.00 89.81 190 TYR A O 1
ATOM 1500 N N . PRO A 1 191 ? 14.273 -9.359 1.393 1.00 90.81 191 PRO A N 1
ATOM 1501 C CA . PRO A 1 191 ? 13.551 -10.523 0.890 1.00 90.81 191 PRO A CA 1
ATOM 1502 C C . PRO A 1 191 ? 12.037 -10.360 1.074 1.00 90.81 191 PRO A C 1
ATOM 1504 O O . PRO A 1 191 ? 11.575 -9.480 1.798 1.00 90.81 191 PRO A O 1
ATOM 1507 N N . ILE A 1 192 ? 11.260 -11.216 0.409 1.00 91.19 192 ILE A N 1
ATOM 1508 C CA . ILE A 1 192 ? 9.826 -11.341 0.687 1.00 91.19 192 ILE A CA 1
ATOM 1509 C C . ILE A 1 192 ? 9.680 -12.329 1.848 1.00 91.19 192 ILE A C 1
ATOM 1511 O O . ILE A 1 192 ? 9.954 -13.519 1.690 1.00 91.19 192 ILE A O 1
ATOM 1515 N N . ILE A 1 193 ? 9.278 -11.823 3.009 1.00 92.25 193 ILE A N 1
ATOM 1516 C CA . ILE A 1 193 ? 8.939 -12.590 4.214 1.00 92.25 193 ILE A CA 1
ATOM 1517 C C . ILE A 1 193 ? 7.439 -12.468 4.495 1.00 92.25 193 ILE A C 1
ATOM 1519 O O . ILE A 1 193 ? 6.784 -11.604 3.922 1.00 92.25 193 ILE A O 1
ATOM 1523 N N . SER A 1 194 ? 6.878 -13.345 5.329 1.00 93.88 194 SER A N 1
ATOM 1524 C CA . SER A 1 194 ? 5.435 -13.336 5.636 1.00 93.88 194 SER A CA 1
ATOM 1525 C C . SER A 1 194 ? 5.004 -12.076 6.409 1.00 93.88 194 SER A C 1
ATOM 1527 O O . SER A 1 194 ? 5.831 -11.498 7.126 1.00 93.88 194 SER A O 1
ATOM 1529 N N . PRO A 1 195 ? 3.722 -11.662 6.338 1.00 95.38 195 PRO A N 1
ATOM 1530 C CA . PRO A 1 195 ? 3.192 -10.586 7.178 1.00 95.38 195 PRO A CA 1
ATOM 1531 C C . PRO A 1 195 ? 3.463 -10.807 8.675 1.00 95.38 195 PRO A C 1
ATOM 1533 O O . PRO A 1 195 ? 3.866 -9.879 9.379 1.00 95.38 195 PRO A O 1
ATOM 1536 N N . GLU A 1 196 ? 3.315 -12.045 9.159 1.00 94.38 196 GLU A N 1
ATOM 1537 C CA . GLU A 1 196 ? 3.630 -12.449 10.533 1.00 94.38 196 GLU A CA 1
ATOM 1538 C C . GLU A 1 196 ? 5.092 -12.177 10.886 1.00 94.38 196 GLU A C 1
ATOM 1540 O O . GLU A 1 196 ? 5.390 -11.665 11.965 1.00 94.38 196 GLU A O 1
ATOM 1545 N N . GLU A 1 197 ? 6.017 -12.522 9.990 1.00 93.81 197 GLU A N 1
ATOM 1546 C CA . GLU A 1 197 ? 7.449 -12.350 10.217 1.00 93.81 197 GLU A CA 1
ATOM 1547 C C . GLU A 1 197 ? 7.863 -10.874 10.202 1.00 93.81 197 GLU A C 1
ATOM 1549 O O . GLU A 1 197 ? 8.706 -10.480 11.018 1.00 93.81 197 GLU A O 1
ATOM 1554 N N . VAL A 1 198 ? 7.249 -10.051 9.337 1.00 93.88 198 VAL A N 1
ATOM 1555 C CA . VAL A 1 198 ? 7.428 -8.587 9.343 1.00 93.88 198 VAL A CA 1
ATOM 1556 C C . VAL A 1 198 ? 7.034 -8.041 10.714 1.00 93.88 198 VAL A C 1
ATOM 1558 O O . VAL A 1 198 ? 7.868 -7.454 11.405 1.00 93.88 198 VAL A O 1
ATOM 1561 N N . LEU A 1 199 ? 5.802 -8.314 11.155 1.00 93.12 199 LEU A N 1
ATOM 1562 C CA . LEU A 1 199 ? 5.251 -7.822 12.421 1.00 93.12 199 LEU A CA 1
ATOM 1563 C C . LEU A 1 199 ? 6.043 -8.321 13.640 1.00 93.12 199 LEU A C 1
ATOM 1565 O O . LEU A 1 199 ? 6.404 -7.531 14.520 1.00 93.12 199 LEU A O 1
ATOM 1569 N N . ALA A 1 200 ? 6.365 -9.618 13.682 1.00 92.31 200 ALA A N 1
ATOM 1570 C CA . ALA A 1 200 ? 7.136 -10.221 14.765 1.00 92.31 200 ALA A CA 1
ATOM 1571 C C . ALA A 1 200 ? 8.548 -9.627 14.857 1.00 92.31 200 ALA A C 1
ATOM 1573 O O . ALA A 1 200 ? 9.043 -9.371 15.959 1.00 92.31 200 ALA A O 1
ATOM 1574 N N . SER A 1 201 ? 9.192 -9.371 13.714 1.00 89.88 201 SER A N 1
ATOM 1575 C CA . SER A 1 201 ? 10.516 -8.748 13.667 1.00 89.88 201 SER A CA 1
ATOM 1576 C C . SER A 1 201 ? 10.473 -7.288 14.101 1.00 89.88 201 SER A C 1
ATOM 1578 O O . SER A 1 201 ? 11.321 -6.893 14.905 1.00 89.88 201 SER A O 1
ATOM 1580 N N . THR A 1 202 ? 9.477 -6.515 13.655 1.00 86.31 202 THR A N 1
ATOM 1581 C CA . THR A 1 202 ? 9.278 -5.122 14.083 1.00 86.31 202 THR A CA 1
ATOM 1582 C C . THR A 1 202 ? 9.110 -5.046 15.601 1.00 86.31 202 THR A C 1
ATOM 1584 O O . THR A 1 202 ? 9.840 -4.305 16.260 1.00 86.31 202 THR A O 1
ATOM 1587 N N . LYS A 1 203 ? 8.250 -5.896 16.184 1.00 86.31 203 LYS A N 1
ATOM 1588 C CA . LYS A 1 203 ? 8.028 -5.964 17.638 1.00 86.31 203 LYS A CA 1
ATOM 1589 C C . LYS A 1 203 ? 9.288 -6.368 18.403 1.00 86.31 203 LYS A C 1
ATOM 1591 O O . LYS A 1 203 ? 9.677 -5.690 19.351 1.00 86.31 203 LYS A O 1
ATOM 1596 N N . ARG A 1 204 ? 9.935 -7.467 18.000 1.00 85.94 204 ARG A N 1
ATOM 1597 C CA . ARG A 1 204 ? 11.131 -8.008 18.671 1.00 85.94 204 ARG A CA 1
ATOM 1598 C C . ARG A 1 204 ? 12.297 -7.022 18.665 1.00 85.94 204 ARG A C 1
ATOM 1600 O O . ARG A 1 204 ? 13.081 -7.004 19.607 1.00 85.94 204 ARG A O 1
ATOM 1607 N N . LEU A 1 205 ? 12.444 -6.257 17.587 1.00 82.75 205 LEU A N 1
ATOM 1608 C CA . LEU A 1 205 ? 13.565 -5.339 17.387 1.00 82.75 205 LEU A CA 1
ATOM 1609 C C . LEU A 1 205 ? 13.208 -3.888 17.716 1.00 82.75 205 LEU A C 1
ATOM 1611 O O . LEU A 1 205 ? 14.004 -2.999 17.407 1.00 82.75 205 LEU A O 1
ATOM 1615 N N . HIS A 1 206 ? 12.036 -3.656 18.320 1.00 81.44 206 HIS A N 1
ATOM 1616 C CA . HIS A 1 206 ? 11.520 -2.333 18.673 1.00 81.44 206 HIS A CA 1
ATOM 1617 C C . HIS A 1 206 ? 11.646 -1.330 17.518 1.00 81.44 206 HIS A C 1
ATOM 1619 O O . HIS A 1 206 ? 12.061 -0.190 17.712 1.00 81.44 206 HIS A O 1
ATOM 1625 N N . GLN A 1 207 ? 11.367 -1.792 16.298 1.00 82.94 207 GLN A N 1
ATOM 1626 C CA . GLN A 1 207 ? 11.325 -0.928 15.128 1.00 82.94 207 GLN A CA 1
ATOM 1627 C C . GLN A 1 207 ? 9.947 -0.283 15.019 1.00 82.94 207 GLN A C 1
ATOM 1629 O O . GLN A 1 207 ? 8.963 -0.777 15.563 1.00 82.94 207 GLN A O 1
ATOM 1634 N N . GLU A 1 208 ? 9.894 0.812 14.277 1.00 80.38 208 GLU A N 1
ATOM 1635 C CA . GLU A 1 208 ? 8.672 1.590 14.054 1.00 80.38 208 GLU A CA 1
ATOM 1636 C C . GLU A 1 208 ? 8.177 1.448 12.612 1.00 80.38 208 GLU A C 1
ATOM 1638 O O . GLU A 1 208 ? 7.163 2.012 12.231 1.00 80.38 208 GLU A O 1
ATOM 1643 N N . HIS A 1 209 ? 8.886 0.661 11.805 1.00 82.31 209 HIS A N 1
ATOM 1644 C CA . HIS A 1 209 ? 8.588 0.466 10.398 1.00 82.31 209 HIS A CA 1
ATOM 1645 C C . HIS A 1 209 ? 8.286 -1.008 10.108 1.00 82.31 209 HIS A C 1
ATOM 1647 O O . HIS A 1 209 ? 8.706 -1.928 10.809 1.00 82.31 209 HIS A O 1
ATOM 1653 N N . ASN A 1 210 ? 7.502 -1.215 9.067 1.00 89.62 210 ASN A N 1
ATOM 1654 C CA . ASN A 1 210 ? 6.847 -2.465 8.686 1.00 89.62 210 ASN A CA 1
ATOM 1655 C C . ASN A 1 210 ? 6.514 -2.380 7.191 1.00 89.62 210 ASN A C 1
ATOM 1657 O O . ASN A 1 210 ? 5.372 -2.572 6.780 1.00 89.62 210 ASN A O 1
ATOM 1661 N N . GLU A 1 211 ? 7.514 -1.984 6.407 1.00 92.00 211 GLU A N 1
ATOM 1662 C CA . GLU A 1 211 ? 7.360 -1.538 5.035 1.00 92.00 211 GLU A CA 1
ATOM 1663 C C . GLU A 1 211 ? 7.250 -2.698 4.040 1.00 92.00 211 GLU A C 1
ATOM 1665 O O . GLU A 1 211 ? 7.967 -3.702 4.096 1.00 92.00 211 GLU A O 1
ATOM 1670 N N . VAL A 1 212 ? 6.365 -2.512 3.070 1.00 94.25 212 VAL A N 1
ATOM 1671 C CA . VAL A 1 212 ? 6.084 -3.412 1.964 1.00 94.25 212 VAL A CA 1
ATOM 1672 C C . VAL A 1 212 ? 6.045 -2.605 0.680 1.00 94.25 212 VAL A C 1
ATOM 1674 O O . VAL A 1 212 ? 5.309 -1.623 0.575 1.00 94.25 212 VAL A O 1
ATOM 1677 N N . ILE A 1 213 ? 6.801 -3.041 -0.326 1.00 93.81 213 ILE A N 1
ATOM 1678 C CA . ILE A 1 213 ? 6.730 -2.448 -1.661 1.00 93.81 213 ILE A CA 1
ATOM 1679 C C . ILE A 1 213 ? 5.738 -3.231 -2.500 1.00 93.81 213 ILE A C 1
ATOM 1681 O O . ILE A 1 213 ? 5.923 -4.423 -2.757 1.00 93.81 213 ILE A O 1
ATOM 1685 N N . VAL A 1 214 ? 4.706 -2.528 -2.956 1.00 93.44 214 VAL A N 1
ATOM 1686 C CA . VAL A 1 214 ? 3.597 -3.086 -3.728 1.00 93.44 214 VAL A CA 1
ATOM 1687 C C . VAL A 1 214 ? 3.650 -2.534 -5.148 1.00 93.44 214 VAL A C 1
ATOM 1689 O O . VAL A 1 214 ? 3.698 -1.320 -5.341 1.00 93.44 214 VAL A O 1
ATOM 1692 N N . MET A 1 215 ? 3.622 -3.412 -6.150 1.00 91.50 215 MET A N 1
ATOM 1693 C CA . MET A 1 215 ? 3.343 -3.047 -7.540 1.00 91.50 215 MET A CA 1
ATOM 1694 C C . MET A 1 215 ? 1.865 -2.697 -7.672 1.00 91.50 215 MET A C 1
ATOM 1696 O O . MET A 1 215 ? 1.005 -3.530 -7.393 1.00 91.50 215 MET A O 1
ATOM 1700 N N . THR A 1 216 ? 1.552 -1.492 -8.125 1.00 91.00 216 THR A N 1
ATOM 1701 C CA . THR A 1 216 ? 0.159 -1.065 -8.302 1.00 91.00 216 THR A CA 1
ATOM 1702 C C . THR A 1 216 ? -0.290 -1.143 -9.749 1.00 91.00 216 THR A C 1
ATOM 1704 O O . THR A 1 216 ? -1.476 -1.326 -10.006 1.00 91.00 216 THR A O 1
ATOM 1707 N N . ARG A 1 217 ? 0.638 -1.084 -10.711 1.00 87.69 217 ARG A N 1
ATOM 1708 C CA . ARG A 1 217 ? 0.288 -1.256 -12.121 1.00 87.69 217 ARG A CA 1
ATOM 1709 C C . ARG A 1 217 ? -0.134 -2.708 -12.402 1.00 87.69 217 ARG A C 1
ATOM 1711 O O . ARG A 1 217 ? 0.680 -3.615 -12.191 1.00 87.69 217 ARG A O 1
ATOM 1718 N N . PRO A 1 218 ? -1.348 -2.950 -12.930 1.00 89.00 218 PRO A N 1
ATOM 1719 C CA . PRO A 1 218 ? -1.781 -4.287 -13.320 1.00 89.00 218 PRO A CA 1
ATOM 1720 C C . PRO A 1 218 ? -1.106 -4.741 -14.621 1.00 89.00 218 PRO A C 1
ATOM 1722 O O . PRO A 1 218 ? -0.549 -3.940 -15.374 1.00 89.00 218 PRO A O 1
ATOM 1725 N N . ASP A 1 219 ? -1.193 -6.038 -14.903 1.00 87.44 219 ASP A N 1
ATOM 1726 C CA . ASP A 1 219 ? -0.747 -6.666 -16.149 1.00 87.44 219 ASP A CA 1
ATOM 1727 C C . ASP A 1 219 ? 0.768 -6.613 -16.428 1.00 87.44 219 ASP A C 1
ATOM 1729 O O . ASP A 1 219 ? 1.208 -6.813 -17.567 1.00 87.44 219 ASP A O 1
ATOM 1733 N N . VAL A 1 220 ? 1.588 -6.416 -15.391 1.00 82.38 220 VAL A N 1
ATOM 1734 C CA . VAL A 1 220 ? 3.054 -6.389 -15.493 1.00 82.38 220 VAL A CA 1
ATOM 1735 C C . VAL A 1 220 ? 3.647 -7.717 -15.029 1.00 82.38 220 VAL A C 1
ATOM 1737 O O . VAL A 1 220 ? 3.282 -8.252 -13.986 1.00 82.38 220 VA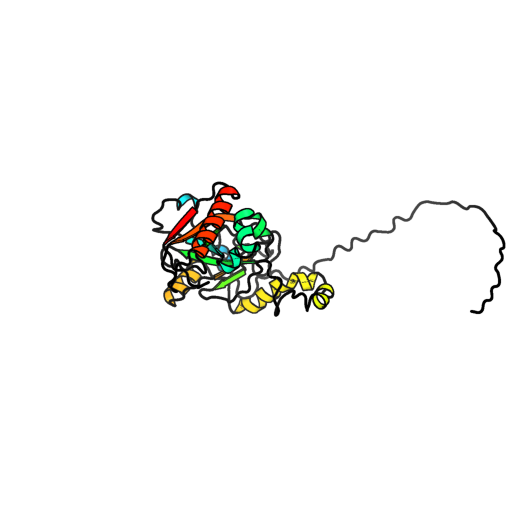L A O 1
ATOM 1740 N N . PHE A 1 221 ? 4.599 -8.256 -15.792 1.00 80.69 221 PHE A N 1
ATOM 1741 C CA . PHE A 1 221 ? 5.383 -9.415 -15.365 1.00 80.69 221 PHE A CA 1
ATOM 1742 C C . PHE A 1 221 ? 6.523 -8.981 -14.447 1.00 80.69 221 PHE A C 1
ATOM 1744 O O . PHE A 1 221 ? 7.392 -8.213 -14.863 1.00 80.69 221 PHE A O 1
ATOM 1751 N N . ILE A 1 222 ? 6.554 -9.523 -13.230 1.00 75.31 222 ILE A N 1
ATOM 1752 C CA . ILE A 1 222 ? 7.598 -9.244 -12.243 1.00 75.31 222 ILE A CA 1
ATOM 1753 C C . ILE A 1 222 ? 8.283 -10.551 -11.849 1.00 75.31 222 ILE A C 1
ATOM 1755 O O . ILE A 1 222 ? 7.652 -11.440 -11.293 1.00 75.31 222 ILE A O 1
ATOM 1759 N N . GLN A 1 223 ? 9.596 -10.648 -12.083 1.00 70.06 223 GLN A N 1
ATOM 1760 C CA . GLN A 1 223 ? 10.395 -11.853 -11.801 1.00 70.06 223 GLN A CA 1
ATOM 1761 C C . GLN A 1 223 ? 10.479 -12.244 -10.314 1.00 70.06 223 GLN A C 1
ATOM 1763 O O . GLN A 1 223 ? 10.907 -13.348 -9.995 1.00 70.06 223 GLN A O 1
ATOM 1768 N N . ARG A 1 224 ? 10.079 -11.343 -9.411 1.00 71.56 224 ARG A N 1
ATOM 1769 C CA . ARG A 1 224 ? 10.047 -11.539 -7.956 1.00 71.56 224 ARG A CA 1
ATOM 1770 C C . ARG A 1 224 ? 8.651 -11.831 -7.382 1.00 71.56 224 ARG A C 1
ATOM 1772 O O . ARG A 1 224 ? 8.555 -12.036 -6.181 1.00 71.56 224 ARG A O 1
ATOM 1779 N N . GLY A 1 225 ? 7.603 -11.814 -8.210 1.00 63.62 225 GLY A N 1
ATOM 1780 C CA . GLY A 1 225 ? 6.222 -12.042 -7.774 1.00 63.62 225 GLY A CA 1
ATOM 1781 C C . GLY A 1 225 ? 5.867 -13.525 -7.630 1.00 63.62 225 GLY A C 1
ATOM 1782 O O . GLY A 1 225 ? 6.736 -14.395 -7.607 1.00 63.62 225 GLY A O 1
ATOM 1783 N N . ALA A 1 226 ? 4.568 -13.818 -7.555 1.00 65.25 226 ALA A N 1
ATOM 1784 C CA . ALA A 1 226 ? 4.088 -15.194 -7.483 1.00 65.25 226 ALA A CA 1
ATOM 1785 C C . ALA A 1 226 ? 4.270 -15.936 -8.819 1.00 65.25 226 ALA A C 1
ATOM 1787 O O . ALA A 1 226 ? 4.189 -15.352 -9.907 1.00 65.25 226 ALA A O 1
ATOM 1788 N N . PHE A 1 227 ? 4.466 -17.248 -8.714 1.00 69.88 227 PHE A N 1
ATOM 1789 C CA . PHE A 1 227 ? 4.611 -18.159 -9.841 1.00 69.88 227 PHE A CA 1
ATOM 1790 C C . PHE A 1 227 ? 3.487 -19.198 -9.819 1.00 69.88 227 PHE A C 1
ATOM 1792 O O . PHE A 1 227 ? 3.143 -19.717 -8.760 1.00 69.88 227 PHE A O 1
ATOM 1799 N N . ASP A 1 228 ? 2.944 -19.524 -10.991 1.00 68.44 228 ASP A N 1
ATOM 1800 C CA . ASP A 1 228 ? 2.081 -20.690 -11.195 1.00 68.44 228 ASP A CA 1
ATOM 1801 C C . ASP A 1 228 ? 2.942 -21.818 -11.776 1.00 68.44 228 ASP A C 1
ATOM 1803 O O . ASP A 1 228 ? 3.235 -21.856 -12.979 1.00 68.44 228 ASP A O 1
ATOM 1807 N N . GLY A 1 229 ? 3.472 -22.663 -10.888 1.00 72.94 229 GLY A N 1
ATOM 1808 C CA . GLY A 1 229 ? 4.517 -23.629 -11.223 1.00 72.94 229 GLY A CA 1
ATOM 1809 C C . GLY A 1 229 ? 5.780 -22.927 -11.729 1.00 72.94 229 GLY A C 1
ATOM 1810 O O . GLY A 1 229 ? 6.481 -22.266 -10.971 1.00 72.94 229 GLY A O 1
ATOM 1811 N N . GLU A 1 230 ? 6.061 -23.052 -13.028 1.00 66.12 230 GLU A N 1
ATOM 1812 C CA . GLU A 1 230 ? 7.192 -22.394 -13.699 1.00 66.12 230 GLU A CA 1
ATOM 1813 C C . GLU A 1 230 ? 6.776 -21.127 -14.464 1.00 66.12 230 GLU A C 1
ATOM 1815 O O . GLU A 1 230 ? 7.493 -20.687 -15.358 1.00 66.12 230 GLU A O 1
ATOM 1820 N N . ARG A 1 231 ? 5.594 -20.548 -14.235 1.00 71.94 231 ARG A N 1
ATOM 1821 C CA . ARG A 1 231 ? 5.130 -19.378 -15.001 1.00 71.94 231 ARG A CA 1
ATOM 1822 C C . ARG A 1 231 ? 5.031 -18.144 -14.131 1.00 71.94 231 ARG A C 1
ATOM 1824 O O . ARG A 1 231 ? 4.394 -18.168 -13.087 1.00 71.94 231 ARG A O 1
ATOM 1831 N N . LEU A 1 232 ? 5.601 -17.046 -14.623 1.00 74.19 232 LEU A N 1
ATOM 1832 C CA . LEU A 1 232 ? 5.408 -15.729 -14.029 1.00 74.19 232 LEU A CA 1
ATOM 1833 C C . LEU A 1 232 ? 3.940 -15.323 -14.127 1.00 74.19 232 LEU A C 1
ATOM 1835 O O . LEU A 1 232 ? 3.370 -15.306 -15.223 1.00 74.19 232 LEU A O 1
ATOM 1839 N N . ILE A 1 233 ? 3.360 -14.957 -12.990 1.00 83.12 233 ILE A N 1
ATOM 1840 C CA . ILE A 1 233 ? 2.014 -14.401 -12.923 1.00 83.12 233 ILE A CA 1
ATOM 1841 C C . ILE A 1 233 ? 2.121 -12.886 -13.123 1.00 83.12 233 ILE A C 1
ATOM 1843 O O . ILE A 1 233 ? 3.035 -12.230 -12.617 1.00 83.12 233 ILE A O 1
ATOM 1847 N N . LYS A 1 234 ? 1.203 -12.323 -13.910 1.00 88.50 234 LYS A N 1
ATOM 1848 C CA . LYS A 1 234 ? 1.088 -10.870 -14.042 1.00 88.50 234 LYS A CA 1
ATOM 1849 C C . LYS A 1 234 ? 0.513 -10.267 -12.767 1.00 88.50 234 LYS A C 1
ATOM 1851 O O . LYS A 1 234 ? -0.366 -10.859 -12.142 1.00 88.50 234 LYS A O 1
ATOM 1856 N N . THR A 1 235 ? 0.943 -9.061 -12.434 1.00 89.88 235 THR A N 1
ATOM 1857 C CA . THR A 1 235 ? 0.320 -8.278 -11.365 1.00 89.88 235 THR A CA 1
ATOM 1858 C C . THR A 1 235 ? -1.172 -8.077 -11.618 1.00 89.88 235 THR A C 1
ATOM 1860 O O . THR A 1 235 ? -1.609 -7.906 -12.758 1.00 89.88 235 THR A O 1
ATOM 1863 N N . GLY A 1 236 ? -1.958 -8.142 -10.546 1.00 91.69 236 GLY A N 1
ATOM 1864 C CA . GLY A 1 236 ? -3.391 -7.858 -10.580 1.00 91.69 236 GLY A CA 1
ATOM 1865 C C . GLY A 1 236 ? -3.695 -6.398 -10.228 1.00 91.69 236 GLY A C 1
ATOM 1866 O O . GLY A 1 236 ? -2.777 -5.649 -9.880 1.00 91.69 236 GLY A O 1
ATOM 1867 N N . PRO A 1 237 ? -4.969 -5.980 -10.318 1.00 93.38 237 PRO A N 1
ATOM 1868 C CA . PRO A 1 237 ? -5.393 -4.671 -9.831 1.00 93.38 237 PRO A CA 1
ATOM 1869 C C . PRO A 1 237 ? -5.224 -4.579 -8.308 1.00 93.38 237 PRO A C 1
ATOM 1871 O O . PRO A 1 237 ? -5.460 -5.558 -7.602 1.00 93.38 237 PRO A O 1
ATOM 1874 N N . VAL A 1 238 ? -4.826 -3.405 -7.810 1.00 94.88 238 VAL A N 1
ATOM 1875 C CA . VAL A 1 238 ? -4.820 -3.100 -6.370 1.00 94.88 238 VAL A CA 1
ATOM 1876 C C . VAL A 1 238 ? -6.070 -2.299 -6.035 1.00 94.88 238 VAL A C 1
ATOM 1878 O O . VAL A 1 238 ? -6.365 -1.289 -6.674 1.00 94.88 238 VAL A O 1
ATOM 1881 N N . GLU A 1 239 ? -6.805 -2.733 -5.021 1.00 95.56 239 GLU A N 1
ATOM 1882 C CA . GLU A 1 239 ? -8.062 -2.108 -4.618 1.00 95.56 239 GLU A CA 1
ATOM 1883 C C . GLU A 1 239 ? -7.885 -1.281 -3.345 1.00 95.56 239 GLU A C 1
ATOM 1885 O O . GLU A 1 239 ? -7.108 -1.640 -2.457 1.00 95.56 239 GLU A O 1
ATOM 1890 N N . ILE A 1 240 ? -8.627 -0.176 -3.250 1.00 96.06 240 ILE A N 1
ATOM 1891 C CA . ILE A 1 240 ? -8.801 0.546 -1.989 1.00 96.06 240 ILE A CA 1
ATOM 1892 C C . ILE A 1 240 ? -10.021 -0.043 -1.295 1.00 96.06 240 ILE A C 1
ATOM 1894 O O . ILE A 1 240 ? -11.128 0.043 -1.817 1.00 96.06 240 ILE A O 1
ATOM 1898 N N . ALA A 1 241 ? -9.810 -0.622 -0.117 1.00 96.75 241 ALA A N 1
ATOM 1899 C CA . ALA A 1 241 ? -10.862 -1.277 0.653 1.00 96.75 241 ALA A CA 1
ATOM 1900 C C . ALA A 1 241 ? -11.408 -0.411 1.798 1.00 96.75 241 ALA A C 1
ATOM 1902 O O . ALA A 1 241 ? -12.505 -0.668 2.285 1.00 96.75 241 ALA A O 1
ATOM 1903 N N . ALA A 1 242 ? -10.662 0.608 2.230 1.00 97.56 242 ALA A N 1
ATOM 1904 C CA . ALA A 1 242 ? -11.113 1.578 3.224 1.00 97.56 242 ALA A CA 1
ATOM 1905 C C . ALA A 1 242 ? -10.281 2.860 3.181 1.00 97.56 242 ALA A C 1
ATOM 1907 O O . ALA A 1 242 ? -9.133 2.859 2.726 1.00 97.56 242 ALA A O 1
ATOM 1908 N N . ILE A 1 243 ? -10.843 3.932 3.732 1.00 96.94 243 ILE A N 1
ATOM 1909 C CA . ILE A 1 243 ? -10.096 5.138 4.090 1.00 96.94 243 ILE A CA 1
ATOM 1910 C C . ILE A 1 243 ? -9.480 4.895 5.469 1.00 96.94 243 ILE A C 1
ATOM 1912 O O . ILE A 1 243 ? -10.146 4.381 6.365 1.00 96.94 243 ILE A O 1
ATOM 1916 N N . PHE A 1 244 ? -8.216 5.263 5.649 1.00 96.06 244 PHE A N 1
ATOM 1917 C CA . PHE A 1 244 ? -7.502 5.096 6.911 1.00 96.06 244 PHE A CA 1
ATOM 1918 C C . PHE A 1 244 ? -7.174 6.454 7.532 1.00 96.06 244 PHE A C 1
ATOM 1920 O O . PHE A 1 244 ? -6.650 7.344 6.856 1.00 96.06 244 PHE A O 1
ATOM 1927 N N . ARG A 1 245 ? -7.418 6.583 8.838 1.00 94.00 245 ARG A N 1
ATOM 1928 C CA . ARG A 1 245 ? -6.936 7.687 9.668 1.00 94.00 245 ARG A CA 1
ATOM 1929 C C . ARG A 1 245 ? -6.349 7.134 10.965 1.00 94.00 245 ARG A C 1
ATOM 1931 O O . ARG A 1 245 ? -7.051 6.492 11.742 1.00 94.00 245 ARG A O 1
ATOM 1938 N N . ALA A 1 246 ? -5.083 7.421 11.229 1.00 90.94 246 ALA A N 1
ATOM 1939 C CA . ALA A 1 246 ? -4.475 7.157 12.524 1.00 90.94 246 ALA A CA 1
ATOM 1940 C C . ALA A 1 246 ? -4.988 8.173 13.560 1.00 90.94 246 ALA A C 1
ATOM 1942 O O . ALA A 1 246 ? -4.952 9.382 13.328 1.00 90.94 246 ALA A O 1
ATOM 1943 N N . GLN A 1 247 ? -5.445 7.686 14.712 1.00 85.19 247 GLN A N 1
ATOM 1944 C CA . GLN A 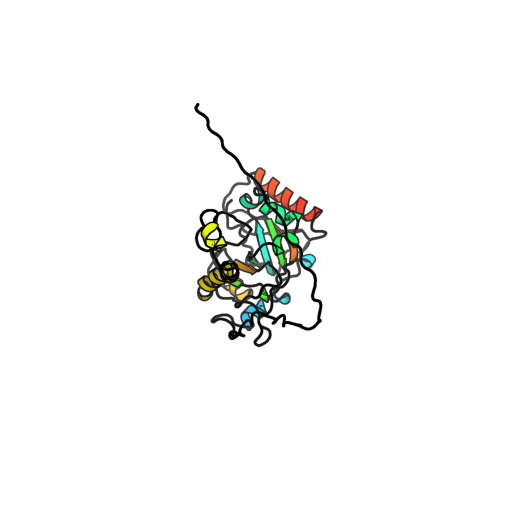1 247 ? -5.812 8.497 15.871 1.00 85.19 247 GLN A CA 1
ATOM 1945 C C . GLN A 1 247 ? -4.712 8.371 16.931 1.00 85.19 247 GLN A C 1
ATOM 1947 O O . GLN A 1 247 ? -4.584 7.344 17.588 1.00 85.19 247 GLN A O 1
ATOM 1952 N N . GLY A 1 248 ? -3.879 9.388 17.121 1.00 69.75 248 GLY A N 1
ATOM 1953 C CA . GLY A 1 248 ? -2.877 9.326 18.183 1.00 69.75 248 GLY A CA 1
ATOM 1954 C C . GLY A 1 248 ? -1.858 10.448 18.158 1.00 69.75 248 GLY A C 1
ATOM 1955 O O . GLY A 1 248 ? -1.880 11.322 17.291 1.00 69.75 248 GLY A O 1
ATOM 1956 N N . GLU A 1 249 ? -0.982 10.433 19.159 1.00 55.50 249 GLU A N 1
ATOM 1957 C CA . GLU A 1 249 ? 0.070 11.429 19.320 1.00 55.50 249 GLU A CA 1
ATOM 1958 C C . GLU A 1 249 ? 1.131 11.246 18.228 1.00 55.50 249 GLU A C 1
ATOM 1960 O O . GLU A 1 249 ? 1.813 10.222 18.148 1.00 55.50 249 GLU A O 1
ATOM 1965 N N . SER A 1 250 ? 1.294 12.266 17.384 1.00 59.66 250 SER A N 1
ATOM 1966 C CA . SER A 1 250 ? 2.532 12.433 16.626 1.00 59.66 250 SER A CA 1
ATOM 1967 C C . SER A 1 250 ? 3.677 12.571 17.628 1.00 59.66 250 SER A C 1
ATOM 1969 O O . SER A 1 250 ? 3.622 13.417 18.524 1.00 59.66 250 SER A O 1
ATOM 1971 N N . ARG A 1 251 ? 4.742 11.778 17.471 1.00 55.59 251 ARG A N 1
ATOM 1972 C CA . ARG A 1 251 ? 5.939 11.891 18.324 1.00 55.59 251 ARG A CA 1
ATOM 1973 C C . ARG A 1 251 ? 6.615 13.258 18.240 1.00 55.59 251 ARG A C 1
ATOM 1975 O O . ARG A 1 251 ? 7.324 13.642 19.167 1.00 55.59 251 ARG A O 1
ATOM 1982 N N . ALA A 1 252 ? 6.368 14.013 17.174 1.00 51.25 252 ALA A N 1
ATOM 1983 C CA . ALA A 1 252 ? 6.579 15.449 17.189 1.00 51.25 252 ALA A CA 1
ATOM 1984 C C . ALA A 1 252 ? 5.270 16.150 17.535 1.00 51.25 252 ALA A C 1
ATOM 1986 O O . ALA A 1 252 ? 4.336 16.204 16.730 1.00 51.25 252 ALA A O 1
ATOM 1987 N N . ALA A 1 253 ? 5.215 16.703 18.741 1.00 40.78 253 ALA A N 1
ATOM 1988 C CA . ALA A 1 253 ? 4.183 17.646 19.125 1.00 40.78 253 ALA A CA 1
ATOM 1989 C C . ALA A 1 253 ? 4.132 18.784 18.094 1.00 40.78 253 ALA A C 1
ATOM 1991 O O . ALA A 1 253 ? 5.154 19.416 17.875 1.00 40.78 253 ALA A O 1
ATOM 1992 N N . PHE A 1 254 ? 2.986 18.976 17.433 1.00 45.03 254 PHE A N 1
ATOM 1993 C CA . PHE A 1 254 ? 2.289 20.251 17.191 1.00 45.03 254 PHE A CA 1
ATOM 1994 C C . PHE A 1 254 ? 1.140 20.008 16.190 1.00 45.03 254 PHE A C 1
ATOM 1996 O O . PHE A 1 254 ? 1.401 19.762 15.010 1.00 45.03 254 PHE A O 1
ATOM 2003 N N . PRO A 1 255 ? -0.137 20.117 16.601 1.00 53.25 255 PRO A N 1
ATOM 2004 C CA . PRO A 1 255 ? -1.230 20.224 15.645 1.00 53.25 255 PRO A CA 1
ATOM 2005 C C . PRO A 1 255 ? -1.118 21.574 14.924 1.00 53.25 255 PRO A C 1
ATOM 2007 O O . PRO A 1 255 ? -1.370 22.632 15.496 1.00 53.25 255 PRO A O 1
ATOM 2010 N N . ASN A 1 256 ? -0.711 21.549 13.657 1.00 65.75 256 ASN A N 1
ATOM 2011 C CA . ASN A 1 256 ? -0.877 22.690 12.766 1.00 65.75 256 ASN A CA 1
ATOM 2012 C C . ASN A 1 256 ? -2.309 22.624 12.216 1.00 65.75 256 ASN A C 1
ATOM 2014 O O . ASN A 1 256 ? -2.654 21.650 11.551 1.00 65.75 256 ASN A O 1
ATOM 2018 N N . ALA A 1 257 ? -3.140 23.635 12.485 1.00 67.62 257 ALA A N 1
ATOM 2019 C CA . ALA A 1 257 ? -4.535 23.680 12.029 1.00 67.62 257 ALA A CA 1
ATOM 2020 C C . ALA A 1 257 ? -4.683 23.476 10.506 1.00 67.62 257 ALA A C 1
ATOM 2022 O O . ALA A 1 257 ? -5.684 22.923 10.053 1.00 67.62 257 ALA A O 1
ATOM 2023 N N . ASN A 1 258 ? -3.662 23.839 9.720 1.00 80.62 258 ASN A N 1
ATOM 2024 C CA . ASN A 1 258 ? -3.645 23.591 8.278 1.00 80.62 258 ASN A CA 1
ATOM 2025 C C . ASN A 1 258 ? -3.535 22.094 7.931 1.00 80.62 258 ASN A C 1
ATOM 2027 O O . ASN A 1 258 ? -4.115 21.664 6.939 1.00 80.62 258 ASN A O 1
ATOM 2031 N N . LYS A 1 259 ? -2.839 21.288 8.747 1.00 82.56 259 LYS A N 1
ATOM 2032 C CA . LYS A 1 259 ? -2.684 19.839 8.521 1.00 82.56 259 LYS A CA 1
ATOM 2033 C C . LYS A 1 259 ? -4.008 19.102 8.724 1.00 82.56 259 LYS A C 1
ATOM 2035 O O . LYS A 1 259 ? -4.404 18.319 7.868 1.00 82.56 259 LYS A O 1
ATOM 2040 N N . GLU A 1 260 ? -4.737 19.409 9.798 1.00 87.06 260 GLU A N 1
ATOM 2041 C CA . GLU A 1 260 ? -6.066 18.817 10.027 1.00 87.06 260 GLU A CA 1
ATOM 2042 C C . GLU A 1 260 ? -7.064 19.204 8.929 1.00 87.06 260 GLU A C 1
ATOM 2044 O O . GLU A 1 260 ? -7.863 18.369 8.515 1.00 87.06 260 GLU A O 1
ATOM 2049 N N . ALA A 1 261 ? -6.992 20.431 8.401 1.00 89.50 261 ALA A N 1
ATOM 2050 C CA . ALA A 1 261 ? -7.826 20.841 7.273 1.00 89.50 261 ALA A CA 1
ATOM 2051 C C . ALA A 1 261 ? -7.525 20.030 5.998 1.00 89.50 261 ALA A C 1
ATOM 2053 O O . ALA A 1 261 ? -8.456 19.607 5.316 1.00 89.50 261 ALA A O 1
ATOM 2054 N N . LEU A 1 262 ? -6.247 19.767 5.695 1.00 89.88 262 LEU A N 1
ATOM 2055 C CA . LEU A 1 262 ? -5.850 18.926 4.558 1.00 89.88 262 LEU A CA 1
ATOM 2056 C C . LEU A 1 262 ? -6.299 17.472 4.730 1.00 89.88 262 LEU A C 1
ATOM 2058 O O . LEU A 1 262 ? -6.806 16.873 3.784 1.00 89.88 262 LEU A O 1
ATOM 2062 N N . ILE A 1 263 ? -6.147 16.910 5.931 1.00 91.75 263 ILE A N 1
ATOM 2063 C CA . ILE A 1 263 ? -6.601 15.549 6.246 1.00 91.75 263 ILE A CA 1
ATOM 2064 C C . ILE A 1 263 ? -8.124 15.451 6.110 1.00 91.75 263 ILE A C 1
ATOM 2066 O O . ILE A 1 263 ? -8.625 14.526 5.470 1.00 91.75 263 ILE A O 1
ATOM 2070 N N . ALA A 1 264 ? -8.861 16.412 6.671 1.00 93.06 264 ALA A N 1
ATOM 2071 C CA . ALA A 1 264 ? -10.315 16.461 6.570 1.00 93.06 264 ALA A CA 1
ATOM 2072 C C . ALA A 1 264 ? -10.777 16.578 5.111 1.00 93.06 264 ALA A C 1
ATOM 2074 O O . ALA A 1 264 ? -11.708 15.883 4.707 1.00 93.06 264 ALA A O 1
ATOM 2075 N N . GLU A 1 265 ? -10.100 17.400 4.306 1.00 94.00 265 GLU A N 1
ATOM 2076 C CA . GLU A 1 265 ? -10.388 17.535 2.879 1.00 94.00 265 GLU A CA 1
ATOM 2077 C C . GLU A 1 265 ? -10.107 16.238 2.109 1.00 94.00 265 GLU A C 1
ATOM 2079 O O . GLU A 1 265 ? -10.930 15.824 1.296 1.00 94.00 265 GLU A O 1
ATOM 2084 N N . ALA A 1 266 ? -8.997 15.552 2.390 1.00 93.94 266 ALA A N 1
ATOM 2085 C CA . ALA A 1 266 ? -8.686 14.262 1.778 1.00 93.94 266 ALA A CA 1
ATOM 2086 C C . ALA A 1 266 ? -9.759 13.205 2.095 1.00 93.94 266 ALA A C 1
ATOM 2088 O O . ALA A 1 266 ? -10.237 12.515 1.195 1.00 93.94 266 ALA A O 1
ATOM 2089 N N . ILE A 1 267 ? -10.192 13.117 3.358 1.00 95.38 267 ILE A N 1
ATOM 2090 C CA . ILE A 1 267 ? -11.261 12.199 3.780 1.00 95.38 267 ILE A CA 1
ATOM 2091 C C . ILE A 1 267 ? -12.583 12.558 3.094 1.00 95.38 267 ILE A C 1
ATOM 2093 O O . ILE A 1 267 ? -13.236 11.670 2.546 1.00 95.38 267 ILE A O 1
ATOM 2097 N N . ARG A 1 268 ? -12.951 13.846 3.063 1.00 95.75 268 ARG A N 1
ATOM 2098 C CA . ARG A 1 268 ? -14.167 14.328 2.391 1.00 95.75 268 ARG A CA 1
ATOM 2099 C C . ARG A 1 268 ? -14.162 13.950 0.910 1.00 95.75 268 ARG A C 1
ATOM 2101 O O . ARG A 1 268 ? -15.136 13.386 0.422 1.00 95.75 268 ARG A O 1
ATOM 2108 N N . LEU A 1 269 ? -13.057 14.211 0.206 1.00 95.00 269 LEU A N 1
ATOM 2109 C CA . LEU A 1 269 ? -12.905 13.843 -1.203 1.00 95.00 269 LEU A CA 1
ATOM 2110 C C . LEU A 1 269 ? -13.061 12.336 -1.408 1.00 95.00 269 LEU A C 1
ATOM 2112 O O . LEU A 1 269 ? -13.744 11.927 -2.344 1.00 95.00 269 LEU A O 1
ATOM 2116 N N . ALA A 1 270 ? -12.488 11.513 -0.532 1.00 94.69 270 ALA A N 1
ATOM 2117 C CA . ALA A 1 270 ? -12.635 10.069 -0.645 1.00 94.69 270 ALA A CA 1
ATOM 2118 C C . ALA A 1 270 ? -14.079 9.601 -0.443 1.00 94.69 270 ALA A C 1
ATOM 2120 O O . ALA A 1 270 ? -14.573 8.808 -1.239 1.00 94.69 270 ALA A O 1
ATOM 2121 N N . GLN A 1 271 ? -14.772 10.135 0.562 1.00 94.12 271 GLN A N 1
ATOM 2122 C CA . GLN A 1 271 ? -16.183 9.826 0.816 1.00 94.12 271 GLN A CA 1
ATOM 2123 C C . GLN A 1 271 ? -17.096 10.264 -0.340 1.00 94.12 271 GLN A C 1
ATOM 2125 O O . GLN A 1 271 ? -18.090 9.607 -0.626 1.00 94.12 271 GLN A O 1
ATOM 2130 N N . GLU A 1 272 ? -16.758 11.353 -1.032 1.00 95.19 272 GLU A N 1
ATOM 2131 C CA . GLU A 1 272 ? -17.535 11.838 -2.177 1.00 95.19 272 GLU A CA 1
ATOM 2132 C C . GLU A 1 272 ? -17.280 11.057 -3.467 1.00 95.19 272 GLU A C 1
ATOM 2134 O O . GLU A 1 272 ? -18.194 10.899 -4.275 1.00 95.19 272 GLU A O 1
ATOM 2139 N N . ASN A 1 273 ? -16.043 10.606 -3.694 1.00 94.38 273 ASN A N 1
ATOM 2140 C CA . ASN A 1 273 ? -15.628 10.104 -5.005 1.00 94.38 273 ASN A CA 1
ATOM 2141 C C . ASN A 1 273 ? -15.410 8.590 -5.059 1.00 94.38 273 ASN A C 1
ATOM 2143 O O . ASN A 1 273 ? -15.473 8.015 -6.146 1.00 94.38 273 ASN A O 1
ATOM 2147 N N . LEU A 1 274 ? -15.129 7.935 -3.930 1.00 92.06 274 LEU A N 1
ATOM 2148 C CA . LEU A 1 274 ? -14.695 6.532 -3.909 1.00 92.06 274 LEU A CA 1
ATOM 2149 C C . LEU A 1 274 ? -15.800 5.551 -3.492 1.00 92.06 274 LEU A C 1
ATOM 2151 O O . LEU A 1 274 ? -15.537 4.360 -3.345 1.00 92.06 274 LEU A O 1
ATOM 2155 N N . GLY A 1 275 ? -17.038 6.034 -3.364 1.00 86.62 275 GLY A N 1
ATOM 2156 C CA . GLY A 1 275 ? -18.197 5.239 -2.959 1.00 86.62 275 GLY A CA 1
ATOM 2157 C C . GLY A 1 275 ? -18.268 5.016 -1.447 1.00 86.62 275 GLY A C 1
ATOM 2158 O O . GLY A 1 275 ? -17.640 5.733 -0.671 1.00 86.62 275 GLY A O 1
ATOM 2159 N N . ASP A 1 276 ? -19.030 4.000 -1.036 1.00 90.69 276 ASP A N 1
ATOM 2160 C CA . ASP A 1 276 ? -19.308 3.679 0.373 1.00 90.69 276 ASP A CA 1
ATOM 2161 C C . ASP A 1 276 ? -18.140 2.935 1.051 1.00 90.69 276 ASP A C 1
ATOM 2163 O O . ASP A 1 276 ? -18.310 1.878 1.664 1.00 90.69 276 ASP A O 1
ATOM 2167 N N . LEU A 1 277 ? -16.921 3.463 0.917 1.00 94.75 277 LEU A N 1
ATOM 2168 C CA . LEU A 1 277 ? -15.762 2.927 1.621 1.00 94.75 277 LEU A CA 1
ATOM 2169 C C . LEU A 1 277 ? -15.852 3.261 3.116 1.00 94.75 277 LEU A C 1
ATOM 2171 O O . LEU A 1 277 ? -16.077 4.423 3.471 1.00 94.75 277 LEU A O 1
ATOM 2175 N N . PRO A 1 278 ? -15.617 2.289 4.016 1.00 96.56 278 PRO A N 1
ATOM 2176 C CA . PRO A 1 278 ? -15.576 2.576 5.439 1.00 96.56 278 PRO A CA 1
ATOM 2177 C C . PRO A 1 278 ? -14.395 3.499 5.761 1.00 96.56 278 PRO A C 1
ATOM 2179 O O . PRO A 1 278 ? -13.295 3.351 5.222 1.00 96.56 278 PRO A O 1
ATOM 2182 N N . LEU A 1 279 ? -14.624 4.443 6.673 1.00 96.06 279 LEU A N 1
ATOM 2183 C CA . LEU A 1 279 ? -13.565 5.212 7.315 1.00 96.06 279 LEU A CA 1
ATOM 2184 C C . LEU A 1 279 ? -13.119 4.462 8.571 1.00 96.06 279 LEU A C 1
ATOM 2186 O O . LEU A 1 279 ? -13.890 4.322 9.518 1.00 96.06 279 LEU A O 1
ATOM 2190 N N . LEU A 1 280 ? -11.876 3.989 8.570 1.00 96.38 280 LEU A N 1
ATOM 2191 C CA . LEU A 1 280 ? -11.255 3.357 9.725 1.00 96.38 280 LEU A CA 1
ATOM 2192 C C . LEU A 1 280 ? -10.400 4.373 10.465 1.00 96.38 280 LEU A C 1
ATOM 2194 O O . LEU A 1 280 ? -9.321 4.757 10.010 1.00 96.38 280 LEU A O 1
ATOM 2198 N N . GLU A 1 281 ? -10.894 4.790 11.623 1.00 93.94 281 GLU A N 1
ATOM 2199 C CA . GLU A 1 281 ? -10.140 5.609 12.556 1.00 93.94 281 GLU A CA 1
ATOM 2200 C C . GLU A 1 281 ? -9.490 4.712 13.616 1.00 93.94 281 GLU A C 1
ATOM 2202 O O . GLU A 1 281 ? -10.157 4.253 14.542 1.00 93.94 281 GLU A O 1
ATOM 2207 N N . ILE A 1 282 ? -8.202 4.410 13.447 1.00 92.31 282 ILE A N 1
ATOM 2208 C CA . ILE A 1 282 ? -7.487 3.415 14.257 1.00 92.31 282 ILE A CA 1
ATOM 2209 C C . ILE A 1 282 ? -6.537 4.125 15.223 1.00 92.31 282 ILE A C 1
ATOM 2211 O O . ILE A 1 282 ? -5.678 4.881 14.762 1.00 92.31 282 ILE A O 1
ATOM 2215 N N . PRO A 1 283 ? -6.608 3.859 16.542 1.00 89.69 283 PRO A N 1
ATOM 2216 C CA . PRO A 1 283 ? -5.627 4.382 17.482 1.00 89.69 283 PRO A CA 1
ATOM 2217 C C . PRO A 1 283 ? -4.211 3.930 17.110 1.00 89.69 283 PRO A C 1
ATOM 2219 O O . PRO A 1 283 ? -4.002 2.726 16.992 1.00 89.69 283 PRO A O 1
ATOM 2222 N N . GLY A 1 284 ? -3.244 4.831 16.928 1.00 81.81 284 GLY A N 1
ATOM 2223 C CA . GLY A 1 284 ? -1.918 4.467 16.408 1.00 81.81 284 GLY A CA 1
ATOM 2224 C C . GLY A 1 284 ? -0.843 5.535 16.601 1.00 81.81 284 GLY A C 1
ATOM 2225 O O . GLY A 1 284 ? -1.121 6.628 17.084 1.00 81.81 284 GLY A O 1
ATOM 2226 N N . MET A 1 285 ? 0.399 5.206 16.238 1.00 78.38 285 MET A N 1
ATOM 2227 C CA . MET A 1 285 ? 1.536 6.134 16.304 1.00 78.38 285 MET A CA 1
ATOM 2228 C C . MET A 1 285 ? 2.010 6.481 14.894 1.00 78.38 285 MET A C 1
ATOM 2230 O O . MET A 1 285 ? 2.182 5.596 14.057 1.00 78.38 285 MET A O 1
ATOM 2234 N N . VAL A 1 286 ? 2.265 7.765 14.651 1.00 76.81 286 VAL A N 1
ATOM 2235 C CA . VAL A 1 286 ? 2.787 8.257 13.370 1.00 76.81 286 VAL A CA 1
ATOM 2236 C C . VAL A 1 286 ? 4.293 8.480 13.494 1.00 76.81 286 VAL A C 1
ATOM 2238 O O . VAL A 1 286 ? 4.744 9.176 14.408 1.00 76.81 286 VAL A O 1
ATOM 2241 N N . THR A 1 287 ? 5.075 7.855 12.611 1.00 71.94 287 THR A N 1
ATOM 2242 C CA . THR A 1 287 ? 6.543 7.821 12.713 1.00 71.94 287 THR A CA 1
ATOM 2243 C C . THR A 1 287 ? 7.225 8.990 12.030 1.00 71.94 287 THR A C 1
ATOM 2245 O O . THR A 1 287 ? 8.318 9.363 12.451 1.00 71.94 287 THR A O 1
ATOM 2248 N N . ASN A 1 288 ? 6.623 9.555 10.977 1.00 63.41 288 ASN A N 1
ATOM 2249 C CA . ASN A 1 288 ? 7.197 10.710 10.307 1.00 63.41 288 ASN A CA 1
ATOM 2250 C C . ASN A 1 288 ? 6.495 12.010 10.693 1.00 63.41 288 ASN A C 1
ATOM 2252 O O . ASN A 1 288 ? 5.281 12.086 10.878 1.00 63.41 288 ASN A O 1
ATOM 2256 N N . VAL A 1 289 ? 7.321 13.035 10.809 1.00 51.34 289 VAL A N 1
ATOM 2257 C CA . VAL A 1 289 ? 6.963 14.401 11.129 1.00 51.34 289 VAL A CA 1
ATOM 2258 C C . VAL A 1 289 ? 7.050 15.170 9.820 1.00 51.34 289 VAL A C 1
ATOM 2260 O O . VAL A 1 289 ? 8.149 15.403 9.326 1.00 51.34 289 VAL A O 1
ATOM 2263 N N . ASP A 1 290 ? 5.898 15.516 9.247 1.00 47.81 290 ASP A N 1
ATOM 2264 C CA . ASP A 1 290 ? 5.812 16.507 8.162 1.00 47.81 290 ASP A CA 1
ATOM 2265 C C . ASP A 1 290 ? 6.468 17.839 8.556 1.00 47.81 290 ASP A C 1
ATOM 2267 O O . ASP A 1 290 ? 6.007 18.420 9.577 1.00 47.81 290 ASP A O 1
#

pLDDT: mean 75.53, std 20.38, range [31.25, 97.69]

Radius of gyration: 27.49 Å; chains: 1; bounding box: 43×70×94 Å

Foldseek 3Di:
DDDDDDDDDDDDDDDDDDDDDDDDDPPDPPPPPPPPPCDFLDQDPQQDLVLLVLLAPVVFDQVVVCQPPPQPWTKFWWADDAVVRLVPVLSLCCLQVPLVLLQVFFKGKTAIAIPVAFFDQHFWTFTKDWHSQQWQFKALADPVPPGRSPDQCDDDLDHHVVCVVVLVVDDPVVNVCSVLVVSVVCPVVTHRGHSVCSVVCNVVVVHRGTIIMGGQHWQDFHSNGHAPVSHTDTTHHMHGQAIEGEDEDEPDDDDDVVRVVSNVSSNVSNPVRVDPHRYDHHHHYHDDDD

Sequence (290 aa):
MPRSQYCAPLCRASFRKKKAAAPGERTRRSQLEPQIQRTHTQPLPGVSSASVDAWDESAFSDPATLANSDYAAFRLLVHTVNCGELERENGMQLFREGTKALNQWDTISASVIDENNRFTYATVGVVLRAPKQNILLTSFKDMDFDGNKGNLDRQKNWLIPSQAARIQAMPAHGRNGLLMRHILDQADRYPIISPEEVLASTKRLHQEHNEVIVMTRPDVFIQRGAFDGERLIKTGPVEIAAIFRAQGESRAAFPNANKEALIAEAIRLAQENLGDLPLLEIPGMVTNVD

Secondary structure (DSSP, 8-state):
-----------------------------------------PPPTT--HHHHHTTSGGGS--HHHHTT---SS-EEEEEEE-HHHHTSHHHHHHHHHTHHHHTTSSEEEEEEEETTB-EESSSEEEEEE--GGGEEEEESS-------SS-S---SSS--GGGHHHHHSS-HHHHHTHHHHHHHHHHTTS----HHHHHHHHHHTT-S--EEEEE-STT-B-TTS-EETTEEPBP---EEEEEEEEES-BSS----HHHHHHHHHHHHHHHHHS-S--EEEEE-EE----